Protein AF-A0A179HZM7-F1 (afdb_monomer)

Foldseek 3Di:
DDDDDDDDDDDDDPCVVVPPPPPPCPPDPPDDPVRVVVVVVVVVVVVVVVDPPVPPDPPCPPVNVVVVVVVVVVLVVLLVLLVVLLVVLVVVVLVVVVVVVVVVVVVVPDDDDPPPDPVSVCVLVVDQLVVDDLLNSVVSLVVVVVVVVVVVVVVVVLVVVDDPPDPDPPQDPVNCVVSVVPPPPPPDPVSSVDDDVSSVVLVPDRSVVSSLVSLVVCCQPQVAHSLVRDHDPDSVNPPDQDRDPVSND

pLDDT: mean 73.8, std 17.13, range [33.53, 94.44]

Structure (mmCIF, N/CA/C/O backbone):
data_AF-A0A179HZM7-F1
#
_entry.id   AF-A0A179HZM7-F1
#
loop_
_atom_site.group_PDB
_atom_site.id
_atom_site.type_symbol
_atom_site.label_atom_id
_atom_site.label_alt_id
_atom_site.label_comp_id
_atom_site.label_asym_id
_atom_site.label_entity_id
_atom_site.label_seq_id
_atom_site.pdbx_PDB_ins_code
_atom_site.Cartn_x
_atom_site.Cartn_y
_atom_site.Cartn_z
_atom_site.occupancy
_atom_site.B_iso_or_equiv
_atom_site.auth_seq_id
_atom_site.auth_comp_id
_atom_site.auth_asym_id
_atom_site.auth_atom_id
_atom_site.pdbx_PDB_model_num
ATOM 1 N N . MET A 1 1 ? -14.176 -3.170 -91.193 1.00 37.38 1 MET A N 1
ATOM 2 C CA . MET A 1 1 ? -13.211 -4.264 -90.983 1.00 37.38 1 MET A CA 1
ATOM 3 C C . MET A 1 1 ? -12.733 -4.178 -89.548 1.00 37.38 1 MET A C 1
ATOM 5 O O . MET A 1 1 ? -12.275 -3.113 -89.174 1.00 37.38 1 MET A O 1
ATOM 9 N N . SER A 1 2 ? -12.888 -5.284 -88.819 1.00 39.47 2 SER A N 1
ATOM 10 C CA . SER A 1 2 ? -12.149 -5.697 -87.615 1.00 39.47 2 SER A CA 1
ATOM 11 C C . SER A 1 2 ? -12.231 -4.869 -86.321 1.00 39.47 2 SER A C 1
ATOM 13 O O . SER A 1 2 ? -12.212 -3.647 -86.308 1.00 39.47 2 SER A O 1
ATOM 15 N N . ALA A 1 3 ? -12.353 -5.632 -85.233 1.00 43.44 3 ALA A N 1
ATOM 16 C CA . ALA A 1 3 ? -12.584 -5.262 -83.841 1.00 43.44 3 ALA A CA 1
ATOM 17 C C . ALA A 1 3 ? -11.277 -5.096 -83.030 1.00 43.44 3 ALA A C 1
ATOM 19 O O . ALA A 1 3 ? -10.195 -5.257 -83.592 1.00 43.44 3 ALA A O 1
ATOM 20 N N . SER A 1 4 ? -11.444 -4.939 -81.701 1.00 40.31 4 SER A N 1
ATOM 21 C CA . SER A 1 4 ? -10.476 -5.022 -80.572 1.00 40.31 4 SER A CA 1
ATOM 22 C C . SER A 1 4 ? -9.748 -3.705 -80.223 1.00 40.31 4 SER A C 1
ATOM 24 O O . SER A 1 4 ? -9.415 -2.953 -81.125 1.00 40.31 4 SER A O 1
ATOM 26 N N . ASN A 1 5 ? -9.482 -3.301 -78.971 1.00 37.38 5 ASN A N 1
ATOM 27 C CA . ASN A 1 5 ? -9.562 -3.915 -77.638 1.00 37.38 5 ASN A CA 1
ATOM 28 C C . ASN A 1 5 ? -9.436 -2.777 -76.577 1.00 37.38 5 ASN A C 1
ATOM 30 O O . ASN A 1 5 ? -8.702 -1.823 -76.820 1.00 37.38 5 ASN A O 1
ATOM 34 N N . GLN A 1 6 ? -10.083 -2.868 -75.411 1.00 42.31 6 GLN A N 1
ATOM 35 C CA . GLN A 1 6 ? -9.647 -2.200 -74.153 1.00 42.31 6 GLN A CA 1
ATOM 36 C C . GLN A 1 6 ? -8.763 -3.198 -73.357 1.00 42.31 6 GLN A C 1
ATOM 38 O O . GLN A 1 6 ? -8.765 -4.369 -73.746 1.00 42.31 6 GLN A O 1
ATOM 43 N N . PRO A 1 7 ? -8.133 -2.884 -72.196 1.00 55.19 7 PRO A N 1
ATOM 44 C CA . PRO A 1 7 ? -7.704 -1.617 -71.561 1.00 55.19 7 PRO A CA 1
ATOM 45 C C . PRO A 1 7 ? -6.219 -1.672 -71.074 1.00 55.19 7 PRO A C 1
ATOM 47 O O . PRO A 1 7 ? -5.573 -2.711 -71.164 1.00 55.19 7 PRO A O 1
ATOM 50 N N . GLY A 1 8 ? -5.673 -0.584 -70.512 1.00 33.53 8 GLY A N 1
ATOM 51 C CA . GLY A 1 8 ? -4.353 -0.579 -69.858 1.00 33.53 8 GLY A CA 1
ATOM 52 C C . GLY A 1 8 ? -4.265 0.482 -68.761 1.00 33.53 8 GLY A C 1
ATOM 53 O O . GLY A 1 8 ? -4.347 1.671 -69.047 1.00 33.53 8 GLY A O 1
ATOM 54 N N . SER A 1 9 ? -4.185 0.011 -67.521 1.00 38.12 9 SER A N 1
ATOM 55 C CA . SER A 1 9 ? -3.942 0.720 -66.261 1.00 38.12 9 SER A CA 1
ATOM 56 C C . SER A 1 9 ? -2.487 1.158 -66.103 1.00 38.12 9 SER A C 1
ATOM 58 O O . SER A 1 9 ? -1.630 0.414 -66.557 1.00 38.12 9 SER A O 1
ATOM 60 N N . GLU A 1 10 ? -2.262 2.268 -65.386 1.00 36.94 10 GLU A N 1
ATOM 61 C CA . GLU A 1 10 ? -1.097 2.655 -64.542 1.00 36.94 10 GLU A CA 1
ATOM 62 C C . GLU A 1 10 ? -1.137 4.201 -64.477 1.00 36.94 10 GLU A C 1
ATOM 64 O O . GLU A 1 10 ? -0.989 4.859 -65.496 1.00 36.94 10 GLU A O 1
ATOM 69 N N . ALA A 1 11 ? -1.619 4.884 -63.430 1.00 47.12 11 ALA A N 1
ATOM 70 C CA . ALA A 1 11 ? -1.189 4.888 -62.030 1.00 47.12 11 ALA A CA 1
ATOM 71 C C . ALA A 1 11 ? 0.324 5.084 -61.892 1.00 47.12 11 ALA A C 1
ATOM 73 O O . ALA A 1 11 ? 1.014 4.122 -61.587 1.00 47.12 11 ALA A O 1
ATOM 74 N N . GLN A 1 12 ? 0.796 6.312 -62.138 1.00 46.19 12 GLN A N 1
ATOM 75 C CA . GLN A 1 12 ? 2.027 6.909 -61.597 1.00 46.19 12 GLN A CA 1
ATOM 76 C C . GLN A 1 12 ? 2.201 8.301 -62.218 1.00 46.19 12 GLN A C 1
ATOM 78 O O . GLN A 1 12 ? 2.602 8.399 -63.370 1.00 46.19 12 GLN A O 1
ATOM 83 N N . ASP A 1 13 ? 1.838 9.357 -61.486 1.00 44.53 13 ASP A N 1
ATOM 84 C CA . ASP A 1 13 ? 2.480 10.677 -61.652 1.00 44.53 13 ASP A CA 1
ATOM 85 C C . ASP A 1 13 ? 2.336 11.575 -60.401 1.00 44.53 13 ASP A C 1
ATOM 87 O O . ASP A 1 13 ? 2.444 12.794 -60.472 1.00 44.53 13 ASP A O 1
ATOM 91 N N . ASP A 1 14 ? 2.132 10.968 -59.222 1.00 48.50 14 ASP A N 1
ATOM 92 C CA . ASP A 1 14 ? 2.228 11.664 -57.924 1.00 48.50 14 ASP A CA 1
ATOM 93 C C . ASP A 1 14 ? 3.661 11.571 -57.335 1.00 48.50 14 ASP A C 1
ATOM 95 O O . ASP A 1 14 ? 3.900 11.952 -56.189 1.00 48.50 14 ASP A O 1
ATOM 99 N N . GLU A 1 15 ? 4.634 11.053 -58.100 1.00 50.28 15 GLU A N 1
ATOM 100 C CA . GLU A 1 15 ? 6.039 10.902 -57.677 1.00 50.28 15 GLU A CA 1
ATOM 101 C C . GLU A 1 15 ? 6.914 12.132 -58.003 1.00 50.28 15 GLU A C 1
ATOM 103 O O . GLU A 1 15 ? 7.997 12.276 -57.435 1.00 50.28 15 GLU A O 1
ATOM 108 N N . ASP A 1 16 ? 6.429 13.077 -58.817 1.00 48.88 16 ASP A N 1
ATOM 109 C CA . ASP A 1 16 ? 7.173 14.295 -59.188 1.00 48.88 16 ASP A CA 1
ATOM 110 C C . ASP A 1 16 ? 7.187 15.382 -58.090 1.00 48.88 16 ASP A C 1
ATOM 112 O O . ASP A 1 16 ? 8.017 16.296 -58.119 1.00 48.88 16 ASP A O 1
ATOM 116 N N . ASP A 1 17 ? 6.331 15.266 -57.068 1.00 56.69 17 ASP A N 1
ATOM 117 C CA . ASP A 1 17 ? 6.341 16.158 -55.894 1.00 56.69 17 ASP A CA 1
ATOM 118 C C . ASP A 1 17 ? 7.312 15.673 -54.794 1.00 56.69 17 ASP A C 1
ATOM 120 O O . ASP A 1 17 ? 7.635 16.399 -53.851 1.00 56.69 17 ASP A O 1
ATOM 124 N N . TYR A 1 18 ? 7.861 14.460 -54.935 1.00 65.00 18 TYR A N 1
ATOM 125 C CA . TYR A 1 18 ? 8.882 13.891 -54.052 1.00 65.00 18 TYR A CA 1
ATOM 126 C C . TYR A 1 18 ? 10.291 14.085 -54.628 1.00 65.00 18 TYR A C 1
ATOM 128 O O . TYR A 1 18 ? 11.093 13.171 -54.649 1.00 65.00 18 TYR A O 1
ATOM 136 N N . MET A 1 19 ? 10.615 15.275 -55.124 1.00 67.38 19 MET A N 1
ATOM 137 C CA . MET A 1 19 ? 12.003 15.756 -55.297 1.00 67.38 19 MET A CA 1
ATOM 138 C C . MET A 1 19 ? 12.047 17.231 -55.716 1.00 67.38 19 MET A C 1
ATOM 140 O O . MET A 1 19 ? 13.120 17.835 -55.693 1.00 67.38 19 MET A O 1
ATOM 144 N N . ASN A 1 20 ? 10.913 17.856 -56.041 1.00 56.66 20 ASN A N 1
ATOM 145 C CA . ASN A 1 20 ? 10.878 19.256 -56.443 1.00 56.66 20 ASN A CA 1
ATOM 146 C C . ASN A 1 20 ? 10.618 20.219 -55.267 1.00 56.66 20 ASN A C 1
ATOM 148 O O . ASN A 1 20 ? 9.740 21.075 -55.322 1.00 56.66 20 ASN A O 1
ATOM 152 N N . MET A 1 21 ? 11.442 20.155 -54.211 1.00 54.91 21 MET A N 1
ATOM 153 C CA . MET A 1 21 ? 11.673 21.342 -53.372 1.00 54.91 21 MET A CA 1
ATOM 154 C C . MET A 1 21 ? 12.586 22.306 -54.139 1.00 54.91 21 MET A C 1
ATOM 156 O O . MET A 1 21 ? 13.768 22.455 -53.822 1.00 54.91 21 MET A O 1
ATOM 160 N N . THR A 1 22 ? 12.056 22.965 -55.172 1.00 57.34 22 THR A N 1
ATOM 161 C CA . THR A 1 22 ? 12.702 24.156 -55.724 1.00 57.34 22 THR A CA 1
ATOM 162 C C . THR A 1 22 ? 12.665 25.231 -54.656 1.00 57.34 22 THR A C 1
ATOM 164 O O . THR A 1 22 ? 11.666 25.926 -54.470 1.00 57.34 22 THR A O 1
ATOM 167 N N . PHE A 1 23 ? 13.775 25.369 -53.945 1.00 52.06 23 PHE A N 1
ATOM 168 C CA . PHE A 1 23 ? 14.097 26.607 -53.271 1.00 52.06 23 PHE A CA 1
ATOM 169 C C . PHE A 1 23 ? 14.244 27.656 -54.374 1.00 52.06 23 PHE A C 1
ATOM 171 O O . PHE A 1 23 ? 15.298 27.783 -54.999 1.00 52.06 23 PHE A O 1
ATOM 178 N N . GLU A 1 24 ? 13.181 28.412 -54.648 1.00 54.75 24 GLU A N 1
ATOM 179 C CA . GLU A 1 24 ? 13.377 29.785 -55.087 1.00 54.75 24 GLU A CA 1
ATOM 180 C C . GLU A 1 24 ? 14.121 30.471 -53.943 1.00 54.75 24 GLU A C 1
ATOM 182 O O . GLU A 1 24 ? 13.531 31.050 -53.030 1.00 54.75 24 GLU A O 1
ATOM 187 N N . ASP A 1 25 ? 15.447 30.343 -53.964 1.00 56.38 25 ASP A N 1
ATOM 188 C CA . ASP A 1 25 ? 16.360 31.147 -53.181 1.00 56.38 25 ASP A CA 1
ATOM 189 C C . ASP A 1 25 ? 16.226 32.580 -53.704 1.00 56.38 25 ASP A C 1
ATOM 191 O O . ASP A 1 25 ? 17.088 33.118 -54.407 1.00 56.38 25 ASP A O 1
ATOM 195 N N . ALA A 1 26 ? 15.117 33.230 -53.348 1.00 56.53 26 ALA A N 1
ATOM 196 C CA . ALA A 1 26 ? 15.080 34.662 -53.181 1.00 56.53 26 ALA A CA 1
ATOM 197 C C . ALA A 1 26 ? 16.183 34.949 -52.169 1.00 56.53 26 ALA A C 1
ATOM 199 O O . ALA A 1 26 ? 15.980 34.783 -50.967 1.00 56.53 26 ALA A O 1
ATOM 200 N N . GLN A 1 27 ? 17.384 35.248 -52.679 1.00 52.03 27 GLN A N 1
ATOM 201 C CA . GLN A 1 27 ? 18.583 35.441 -51.881 1.00 52.03 27 GLN A CA 1
ATOM 202 C C . GLN A 1 27 ? 18.222 36.379 -50.739 1.00 52.03 27 GLN A C 1
ATOM 204 O O . GLN A 1 27 ? 18.057 37.585 -50.949 1.00 52.03 27 GLN A O 1
ATOM 209 N N . ALA A 1 28 ? 18.061 35.817 -49.538 1.00 61.75 28 ALA A N 1
ATOM 210 C CA . ALA A 1 28 ? 17.841 36.620 -48.357 1.00 61.75 28 ALA A CA 1
ATOM 211 C C . ALA A 1 28 ? 18.983 37.643 -48.337 1.00 61.75 28 ALA A C 1
ATOM 213 O O . ALA A 1 28 ? 20.136 37.256 -48.588 1.00 61.75 28 ALA A O 1
ATOM 214 N N . PRO A 1 29 ? 18.694 38.940 -48.124 1.00 68.50 29 PRO A N 1
ATOM 215 C CA . PRO A 1 29 ? 19.730 39.959 -48.156 1.00 68.50 29 PRO A CA 1
ATOM 216 C C . PRO A 1 29 ? 20.875 39.491 -47.260 1.00 68.50 29 PRO A C 1
ATOM 218 O O . PRO A 1 29 ? 20.628 38.995 -46.160 1.00 68.50 29 PRO A O 1
ATOM 221 N N . LYS A 1 30 ? 22.114 39.560 -47.765 1.00 70.50 30 LYS A N 1
ATOM 222 C CA . LYS A 1 30 ? 23.317 39.115 -47.048 1.00 70.50 30 LYS A CA 1
ATOM 223 C C . LYS A 1 30 ? 23.471 39.963 -45.789 1.00 70.50 30 LYS A C 1
ATOM 225 O O . LYS A 1 30 ? 24.137 40.993 -45.795 1.00 70.50 30 LYS A O 1
ATOM 230 N N . GLU A 1 31 ? 22.795 39.554 -44.726 1.00 67.19 31 GLU A N 1
ATOM 231 C CA . GLU A 1 31 ? 22.855 40.220 -43.442 1.00 67.19 31 GLU A CA 1
ATOM 232 C C . GLU A 1 31 ? 24.277 40.090 -42.918 1.00 67.19 31 GLU A C 1
ATOM 234 O O . GLU A 1 31 ? 24.870 39.007 -42.885 1.00 67.19 31 GLU A O 1
ATOM 239 N N . THR A 1 32 ? 24.823 41.214 -42.478 1.00 83.00 32 THR A N 1
ATOM 240 C CA . THR A 1 32 ? 26.061 41.195 -41.707 1.00 83.00 32 THR A CA 1
ATOM 241 C C . THR A 1 32 ? 25.837 40.397 -40.419 1.00 83.00 32 THR A C 1
ATOM 243 O O . THR A 1 32 ? 24.722 40.328 -39.890 1.00 83.00 32 THR A O 1
ATOM 246 N N . SER A 1 33 ? 26.893 39.800 -39.868 1.00 78.88 33 SER A N 1
ATOM 247 C CA . SER A 1 33 ? 26.820 39.026 -38.617 1.00 78.88 33 SER A CA 1
ATOM 248 C C . SER A 1 33 ? 26.168 39.811 -37.463 1.00 78.88 33 SER A C 1
ATOM 250 O O . SER A 1 33 ? 25.459 39.242 -36.630 1.00 78.88 33 SER A O 1
ATOM 252 N N . LEU A 1 34 ? 26.328 41.137 -37.450 1.00 79.12 34 LEU A N 1
ATOM 253 C CA . LEU A 1 34 ? 25.700 42.037 -36.482 1.00 79.12 34 LEU A CA 1
ATOM 254 C C . LEU A 1 34 ? 24.184 42.180 -36.682 1.00 79.12 34 LEU A C 1
ATOM 256 O O . LEU A 1 34 ? 23.441 42.249 -35.708 1.00 79.12 34 LEU A O 1
ATOM 260 N N . GLN A 1 35 ? 23.698 42.189 -37.922 1.00 84.94 35 GLN A N 1
ATOM 261 C CA . GLN A 1 35 ? 22.261 42.251 -38.212 1.00 84.94 35 GLN A CA 1
ATOM 262 C C . GLN A 1 35 ? 21.573 40.923 -37.884 1.00 84.94 35 GLN A C 1
ATOM 264 O O . GLN A 1 35 ? 20.516 40.918 -37.251 1.00 84.94 35 GLN A O 1
ATOM 269 N N . ARG A 1 36 ? 22.230 39.799 -38.194 1.00 82.62 36 ARG A N 1
ATOM 270 C CA . ARG A 1 36 ? 21.712 38.459 -37.891 1.00 82.62 36 ARG A CA 1
ATOM 271 C C . ARG A 1 36 ? 21.584 38.223 -36.382 1.00 82.62 36 ARG A C 1
ATOM 273 O O . ARG A 1 36 ? 20.572 37.706 -35.912 1.00 82.62 36 ARG A O 1
ATOM 280 N N . THR A 1 37 ? 22.573 38.658 -35.600 1.00 83.19 37 THR A N 1
ATOM 281 C CA . THR A 1 37 ? 22.523 38.573 -34.127 1.00 83.19 37 THR A CA 1
ATOM 282 C C . THR A 1 37 ? 21.454 39.486 -33.527 1.00 83.19 37 THR A C 1
ATOM 284 O O . THR A 1 37 ? 20.755 39.076 -32.601 1.00 83.19 37 THR A O 1
ATOM 287 N N . GLN A 1 38 ? 21.257 40.692 -34.068 1.00 87.06 38 GLN A N 1
ATOM 288 C CA . GLN A 1 38 ? 20.182 41.588 -33.631 1.00 87.06 38 GLN A CA 1
ATOM 289 C C . GLN A 1 38 ? 18.789 41.025 -33.935 1.00 87.06 38 GLN A C 1
ATOM 291 O O . GLN A 1 38 ? 17.904 41.117 -33.082 1.00 87.06 38 GLN A O 1
ATOM 296 N N . ARG A 1 39 ? 18.600 40.398 -35.102 1.00 85.06 39 ARG A N 1
ATOM 297 C CA . ARG A 1 39 ? 17.339 39.748 -35.481 1.00 85.06 39 ARG A CA 1
ATOM 298 C C . ARG A 1 39 ? 17.015 38.582 -34.554 1.00 85.06 39 ARG A C 1
ATOM 300 O O . ARG A 1 39 ? 15.955 38.586 -33.935 1.00 85.06 39 ARG A O 1
ATOM 307 N N . LEU A 1 40 ? 17.970 37.673 -34.352 1.00 82.06 40 LEU A N 1
ATOM 308 C CA . LEU A 1 40 ? 17.826 36.553 -33.417 1.00 82.06 40 LEU A CA 1
ATOM 309 C C . LEU A 1 40 ? 17.548 37.036 -31.987 1.00 82.06 40 LEU A C 1
ATOM 311 O O . LEU A 1 40 ? 16.694 36.480 -31.303 1.00 82.06 40 LEU A O 1
ATOM 315 N N . LYS A 1 41 ? 18.200 38.118 -31.538 1.00 82.06 41 LYS A N 1
ATOM 316 C CA . LYS A 1 41 ? 17.946 38.717 -30.219 1.00 82.06 41 LYS A CA 1
ATOM 317 C C . LYS A 1 41 ? 16.540 39.319 -30.113 1.00 82.06 41 LYS A C 1
ATOM 319 O O . LYS A 1 41 ? 15.919 39.230 -29.055 1.00 82.06 41 LYS A O 1
ATOM 324 N N . LYS A 1 42 ? 16.024 39.922 -31.187 1.00 82.62 42 LYS A N 1
ATOM 325 C CA . LYS A 1 42 ? 14.665 40.482 -31.241 1.00 82.62 42 LYS A CA 1
ATOM 326 C C . LYS A 1 42 ? 13.602 39.382 -31.292 1.00 82.62 42 LYS A C 1
ATOM 328 O O . LYS A 1 42 ? 12.612 39.484 -30.576 1.00 82.62 42 LYS A O 1
ATOM 333 N N . GLU A 1 43 ? 13.833 38.322 -32.061 1.00 81.38 43 GLU A N 1
ATOM 334 C CA . GLU A 1 43 ? 12.961 37.142 -32.143 1.00 81.38 43 GLU A CA 1
ATOM 335 C C . GLU A 1 43 ? 12.942 36.355 -30.830 1.00 81.38 43 GLU A C 1
ATOM 337 O O . GLU A 1 43 ? 11.870 36.001 -30.350 1.00 81.38 43 GLU A O 1
ATOM 342 N N . ALA A 1 44 ? 14.098 36.155 -30.187 1.00 77.00 44 ALA A N 1
ATOM 343 C CA . ALA A 1 44 ? 14.182 35.534 -28.866 1.00 77.00 44 ALA A CA 1
ATOM 344 C C . ALA A 1 44 ? 13.464 36.371 -27.800 1.00 77.00 44 ALA A C 1
ATOM 346 O O . ALA A 1 44 ? 12.764 35.821 -26.954 1.00 77.00 44 ALA A O 1
ATOM 347 N N . ARG A 1 45 ? 13.572 37.706 -27.865 1.00 70.81 45 ARG A N 1
ATOM 348 C CA . ARG A 1 45 ? 12.828 38.603 -26.972 1.00 70.81 45 ARG A CA 1
ATOM 349 C C . ARG A 1 45 ? 11.322 38.542 -27.235 1.00 70.81 45 ARG A C 1
ATOM 351 O O . ARG A 1 45 ? 10.564 38.511 -26.278 1.00 70.81 45 ARG A O 1
ATOM 358 N N . ALA A 1 46 ? 10.891 38.498 -28.495 1.00 71.62 46 ALA A N 1
ATOM 359 C CA . ALA A 1 46 ? 9.478 38.376 -28.855 1.00 71.62 46 ALA A CA 1
ATOM 360 C C . ALA A 1 46 ? 8.887 37.020 -28.434 1.00 71.62 46 ALA A C 1
ATOM 362 O O . ALA A 1 46 ? 7.790 36.982 -27.888 1.00 71.62 46 ALA A O 1
ATOM 363 N N . ARG A 1 47 ? 9.637 35.921 -28.598 1.00 70.62 47 ARG A N 1
ATOM 364 C CA . ARG A 1 47 ? 9.246 34.588 -28.109 1.00 70.62 47 ARG A CA 1
ATOM 365 C C . ARG A 1 47 ? 9.256 34.504 -26.580 1.00 70.62 47 ARG A C 1
ATOM 367 O O . ARG A 1 47 ? 8.356 33.910 -26.002 1.00 70.62 47 ARG A O 1
ATOM 374 N N . GLY A 1 48 ? 10.214 35.153 -25.917 1.00 61.09 48 GLY A N 1
ATOM 375 C CA . GLY A 1 48 ? 10.291 35.229 -24.454 1.00 61.09 48 GLY A CA 1
ATOM 376 C C . GLY A 1 48 ? 9.229 36.122 -23.801 1.00 61.09 48 GLY A C 1
ATOM 377 O O . GLY A 1 48 ? 9.002 36.007 -22.603 1.00 61.09 48 GLY A O 1
ATOM 378 N N . LEU A 1 49 ? 8.561 36.989 -24.570 1.00 58.34 49 LEU A N 1
ATOM 379 C CA . LEU A 1 49 ? 7.439 37.823 -24.112 1.00 58.34 49 LEU A CA 1
ATOM 380 C C . LEU A 1 49 ? 6.078 37.106 -24.200 1.00 58.34 49 LEU A C 1
ATOM 382 O O . LEU A 1 49 ? 5.095 37.633 -23.691 1.00 58.34 49 LEU A O 1
ATOM 386 N N . GLY A 1 50 ? 6.014 35.923 -24.824 1.00 52.56 50 GLY A N 1
ATOM 387 C CA . GLY A 1 50 ? 4.800 35.099 -24.908 1.00 52.56 50 GLY A CA 1
ATOM 388 C C . GLY A 1 50 ? 4.533 34.234 -23.671 1.00 52.56 50 GLY A C 1
ATOM 389 O O . GLY A 1 50 ? 3.477 33.620 -23.574 1.00 52.56 50 GLY A O 1
ATOM 390 N N . ILE A 1 51 ? 5.465 34.195 -22.717 1.00 56.59 51 ILE A N 1
ATOM 391 C CA . ILE A 1 51 ? 5.276 33.544 -21.421 1.00 56.59 51 ILE A CA 1
ATOM 392 C C . ILE A 1 51 ? 4.983 34.665 -20.430 1.00 56.59 51 ILE A C 1
ATOM 394 O O . ILE A 1 51 ? 5.893 35.372 -19.992 1.00 56.59 51 ILE A O 1
ATOM 398 N N . ALA A 1 52 ? 3.703 34.877 -20.127 1.00 53.47 52 ALA A N 1
ATOM 399 C CA . ALA A 1 52 ? 3.303 35.818 -19.090 1.00 53.47 52 ALA A CA 1
ATOM 400 C C . ALA A 1 52 ? 4.085 35.513 -17.792 1.00 53.47 52 ALA A C 1
ATOM 402 O O . ALA A 1 52 ? 4.237 34.342 -17.431 1.00 53.47 52 ALA A O 1
ATOM 403 N N . PRO A 1 53 ? 4.594 36.527 -17.068 1.00 55.84 53 PRO A N 1
ATOM 404 C CA . PRO A 1 53 ? 5.343 36.315 -15.826 1.00 55.84 53 PRO A CA 1
ATOM 405 C C . PRO A 1 53 ? 4.507 35.655 -14.716 1.00 55.84 53 PRO A C 1
ATOM 407 O O . PRO A 1 53 ? 5.087 35.178 -13.741 1.00 55.84 53 PRO A O 1
ATOM 410 N N . ASP A 1 54 ? 3.188 35.587 -14.902 1.00 55.34 54 ASP A N 1
ATOM 411 C CA . ASP A 1 54 ? 2.214 34.959 -14.007 1.00 55.34 54 ASP A CA 1
ATOM 412 C C . ASP A 1 54 ? 2.017 33.456 -14.285 1.00 55.34 54 ASP A C 1
ATOM 414 O O . ASP A 1 54 ? 1.305 32.783 -13.552 1.00 55.34 54 ASP A O 1
ATOM 418 N N . ALA A 1 55 ? 2.691 32.897 -15.300 1.00 58.22 55 ALA A N 1
ATOM 419 C CA . ALA A 1 55 ? 2.788 31.448 -15.517 1.00 58.22 55 ALA A CA 1
ATOM 420 C C . ALA A 1 55 ? 3.922 30.795 -14.696 1.00 58.22 55 ALA A C 1
ATOM 422 O O . ALA A 1 55 ? 4.219 29.611 -14.858 1.00 58.22 55 ALA A O 1
ATOM 423 N N . LYS A 1 56 ? 4.599 31.563 -13.830 1.00 62.84 56 LYS A N 1
ATOM 424 C CA . LYS A 1 56 ? 5.538 31.008 -12.850 1.00 62.84 56 LYS A CA 1
ATOM 425 C C . LYS A 1 56 ? 4.724 30.277 -11.796 1.00 62.84 56 LYS A C 1
ATOM 427 O O . LYS A 1 56 ? 3.779 30.857 -11.271 1.00 62.84 56 LYS A O 1
ATOM 432 N N . ALA A 1 57 ? 5.115 29.031 -11.516 1.00 62.59 57 ALA A N 1
ATOM 433 C CA . ALA A 1 57 ? 4.504 28.185 -10.499 1.00 62.59 57 ALA A CA 1
ATOM 434 C C . ALA A 1 57 ? 4.096 29.024 -9.275 1.00 62.59 57 ALA A C 1
ATOM 436 O O . ALA A 1 57 ? 4.917 29.836 -8.818 1.00 62.59 57 ALA A O 1
ATOM 437 N N . PRO A 1 58 ? 2.846 28.888 -8.793 1.00 71.75 58 PRO A N 1
ATOM 438 C CA . PRO A 1 58 ? 2.369 29.658 -7.658 1.00 71.75 58 PRO A CA 1
ATOM 439 C C . PRO A 1 58 ? 3.391 29.531 -6.532 1.00 71.75 58 PRO A C 1
ATOM 441 O O . PRO A 1 58 ? 3.906 28.443 -6.265 1.00 71.75 58 PRO A O 1
ATOM 444 N N . LYS A 1 59 ? 3.761 30.668 -5.937 1.00 70.19 59 LYS A N 1
ATOM 445 C CA . LYS A 1 59 ? 4.632 30.681 -4.764 1.00 70.19 59 LYS A CA 1
ATOM 446 C C . LYS A 1 59 ? 3.861 29.944 -3.676 1.00 70.19 59 LYS A C 1
ATOM 448 O O . LYS A 1 59 ? 2.973 30.547 -3.087 1.00 70.19 59 LYS A O 1
ATOM 453 N N . LEU A 1 60 ? 4.158 28.659 -3.493 1.00 69.94 60 LEU A N 1
ATOM 454 C CA . LEU A 1 60 ? 3.600 27.866 -2.406 1.00 69.94 60 LEU A CA 1
ATOM 455 C C . LEU A 1 60 ? 3.870 28.632 -1.117 1.00 69.94 60 LEU A C 1
ATOM 457 O O . LEU A 1 60 ? 5.024 28.983 -0.832 1.00 69.94 60 LEU A O 1
ATOM 461 N N . ASP A 1 61 ? 2.803 28.969 -0.408 1.00 83.25 61 ASP A N 1
ATOM 462 C CA . ASP A 1 61 ? 2.899 29.769 0.803 1.00 83.25 61 ASP A CA 1
ATOM 463 C C . ASP A 1 61 ? 3.693 28.953 1.845 1.00 83.25 61 ASP A C 1
ATOM 465 O O . ASP A 1 61 ? 3.505 27.734 1.942 1.00 83.25 61 ASP A O 1
ATOM 469 N N . PRO A 1 62 ? 4.625 29.541 2.618 1.00 84.44 62 PRO A N 1
ATOM 470 C CA . PRO A 1 62 ? 5.339 28.814 3.668 1.00 84.44 62 PRO A CA 1
ATOM 471 C C . PRO A 1 62 ? 4.454 28.004 4.630 1.00 84.44 62 PRO A C 1
ATOM 473 O O . PRO A 1 62 ? 4.924 27.005 5.182 1.00 84.44 62 PRO A O 1
ATOM 476 N N . ASP A 1 63 ? 3.193 28.393 4.824 1.00 83.69 63 ASP A N 1
ATOM 477 C CA . ASP A 1 63 ? 2.241 27.632 5.636 1.00 83.69 63 ASP A CA 1
ATOM 478 C C . ASP A 1 63 ? 1.692 26.385 4.911 1.00 83.69 63 ASP A C 1
ATOM 480 O O . ASP A 1 63 ? 1.593 25.329 5.537 1.00 83.69 63 ASP A O 1
ATOM 484 N N . GLU A 1 64 ? 1.501 26.418 3.586 1.00 87.25 64 GLU A N 1
ATOM 485 C CA . GLU A 1 64 ? 1.140 25.229 2.789 1.00 87.25 64 GLU A CA 1
ATOM 486 C C . GLU A 1 64 ? 2.238 24.160 2.847 1.00 87.25 64 GLU A C 1
ATOM 488 O O . GLU A 1 64 ? 1.961 22.964 2.933 1.00 87.25 64 GLU A O 1
ATOM 493 N N . TYR A 1 65 ? 3.509 24.580 2.849 1.00 87.12 65 TYR A N 1
ATOM 494 C CA . TYR A 1 65 ? 4.636 23.662 3.027 1.00 87.12 65 TYR A CA 1
ATOM 495 C C . TYR A 1 65 ? 4.573 22.949 4.385 1.00 87.12 65 TYR A C 1
ATOM 497 O O . TYR A 1 65 ? 4.806 21.743 4.470 1.00 87.12 65 TYR A O 1
ATOM 505 N N . ARG A 1 66 ? 4.251 23.681 5.458 1.00 89.44 66 ARG A N 1
ATOM 506 C CA . ARG A 1 66 ? 4.150 23.117 6.813 1.00 89.44 66 ARG A CA 1
ATOM 507 C C . ARG A 1 66 ? 2.988 22.146 6.935 1.00 89.44 66 ARG A C 1
ATOM 509 O O . ARG A 1 66 ? 3.151 21.094 7.548 1.00 89.44 66 ARG A O 1
ATOM 516 N N . GLU A 1 67 ? 1.840 22.497 6.371 1.00 89.50 67 GLU A N 1
ATOM 517 C CA . GLU A 1 67 ? 0.666 21.629 6.356 1.00 89.50 67 GLU A CA 1
ATOM 518 C C . GLU A 1 67 ? 0.911 20.370 5.533 1.00 89.50 67 GLU A C 1
ATOM 520 O O . GLU A 1 67 ? 0.586 19.279 5.994 1.00 89.50 67 GLU A O 1
ATOM 525 N N . ARG A 1 68 ? 1.566 20.489 4.373 1.00 90.25 68 ARG A N 1
ATOM 526 C CA . ARG A 1 68 ? 1.940 19.331 3.558 1.00 90.25 68 ARG A CA 1
ATOM 527 C C . ARG A 1 68 ? 2.841 18.366 4.322 1.00 90.25 68 ARG A C 1
ATOM 529 O O . ARG A 1 68 ? 2.536 17.186 4.376 1.00 90.25 68 ARG A O 1
ATOM 536 N N . VAL A 1 69 ? 3.894 18.862 4.975 1.00 92.56 69 VAL A N 1
ATOM 537 C CA . VAL A 1 69 ? 4.801 18.008 5.765 1.00 92.56 69 VAL A CA 1
ATOM 538 C C . VAL A 1 69 ? 4.080 17.349 6.948 1.00 92.56 69 VAL A C 1
ATOM 540 O O . VAL A 1 69 ? 4.416 16.226 7.324 1.00 92.56 69 VAL A O 1
ATOM 543 N N . ARG A 1 70 ? 3.097 18.026 7.562 1.00 90.44 70 ARG A N 1
ATOM 544 C CA . ARG A 1 70 ? 2.265 17.411 8.610 1.00 90.44 70 ARG A CA 1
ATOM 545 C C . ARG A 1 70 ? 1.409 16.283 8.049 1.00 90.44 70 ARG A C 1
ATOM 547 O O . ARG A 1 70 ? 1.470 15.193 8.602 1.00 90.44 70 ARG A O 1
ATOM 554 N N . LYS A 1 71 ? 0.701 16.531 6.944 1.00 89.44 71 LYS A N 1
ATOM 555 C CA . LYS A 1 71 ? -0.129 15.526 6.268 1.00 89.44 71 LYS A CA 1
ATOM 556 C C . LYS A 1 71 ? 0.697 14.327 5.820 1.00 89.44 71 LYS A C 1
ATOM 558 O O . LYS A 1 71 ? 0.417 13.231 6.261 1.00 89.44 71 LYS A O 1
ATOM 563 N N . GLU A 1 72 ? 1.814 14.542 5.124 1.00 92.25 72 GLU A N 1
ATOM 564 C CA . GLU A 1 72 ? 2.729 13.462 4.714 1.00 92.25 72 GLU A CA 1
ATOM 565 C C . GLU A 1 72 ? 3.199 12.604 5.902 1.00 92.25 72 GLU A C 1
ATOM 567 O O . GLU A 1 72 ? 3.367 11.394 5.780 1.00 92.25 72 GLU A O 1
ATOM 572 N N . ARG A 1 73 ? 3.410 13.209 7.079 1.00 93.31 73 ARG A N 1
ATOM 573 C CA . ARG A 1 73 ? 3.791 12.470 8.290 1.00 93.31 73 ARG A CA 1
ATOM 574 C C . ARG A 1 73 ? 2.623 11.701 8.908 1.00 93.31 73 ARG A C 1
ATOM 576 O O . ARG A 1 73 ? 2.845 10.616 9.446 1.00 93.31 73 ARG A O 1
ATOM 583 N N . GLU A 1 74 ? 1.430 12.285 8.907 1.00 90.00 74 GLU A N 1
ATOM 584 C CA . GLU A 1 74 ? 0.199 11.636 9.363 1.00 90.00 74 GLU A CA 1
ATOM 585 C C . GLU A 1 74 ? -0.136 10.451 8.451 1.00 90.00 74 GLU A C 1
ATOM 587 O O . GLU A 1 74 ? -0.303 9.338 8.947 1.00 90.00 74 GLU A O 1
ATOM 592 N N . ASP A 1 75 ? -0.079 10.652 7.138 1.00 91.44 75 ASP A N 1
ATOM 593 C CA . ASP A 1 75 ? -0.291 9.628 6.119 1.00 91.44 75 ASP A CA 1
ATOM 594 C C . ASP A 1 75 ? 0.753 8.515 6.250 1.00 91.44 75 ASP A C 1
ATOM 596 O O . ASP A 1 75 ? 0.385 7.353 6.364 1.00 91.44 75 ASP A O 1
ATOM 600 N N . ALA A 1 76 ? 2.044 8.835 6.407 1.00 94.00 76 ALA A N 1
ATOM 601 C CA . ALA A 1 76 ? 3.084 7.823 6.624 1.00 94.00 76 ALA A CA 1
ATOM 602 C C . ALA A 1 76 ? 2.888 7.006 7.919 1.00 94.00 76 ALA A C 1
ATOM 604 O O . ALA A 1 76 ? 3.269 5.833 7.987 1.00 94.00 76 ALA A O 1
ATOM 605 N N . ARG A 1 77 ? 2.314 7.601 8.977 1.00 93.88 77 ARG A N 1
ATOM 606 C CA . ARG A 1 77 ? 1.947 6.864 10.201 1.00 93.88 77 ARG A CA 1
ATOM 607 C C . ARG A 1 77 ? 0.779 5.920 9.919 1.00 93.88 77 ARG A C 1
ATOM 609 O O . ARG A 1 77 ? 0.842 4.758 10.326 1.00 93.88 77 ARG A O 1
ATOM 616 N N . LEU A 1 78 ? -0.250 6.406 9.226 1.00 93.06 78 LEU A N 1
ATOM 617 C CA . LEU A 1 78 ? -1.413 5.610 8.837 1.00 93.06 78 LEU A CA 1
ATOM 618 C C . LEU A 1 78 ? -1.019 4.472 7.888 1.00 93.06 78 LEU A C 1
ATOM 620 O O . LEU A 1 78 ? -1.492 3.358 8.066 1.00 93.06 78 LEU A O 1
ATOM 624 N N . GLU A 1 79 ? -0.096 4.697 6.954 1.00 92.62 79 GLU A N 1
ATOM 625 C CA . GLU A 1 79 ? 0.433 3.674 6.043 1.00 92.62 79 GLU A CA 1
ATOM 626 C C . GLU A 1 79 ? 1.136 2.551 6.812 1.00 92.62 79 GLU A C 1
ATOM 628 O O . GLU A 1 79 ? 0.927 1.368 6.539 1.00 92.62 79 GLU A O 1
ATOM 633 N N . GLN A 1 80 ? 1.940 2.897 7.823 1.00 94.44 80 GLN A N 1
ATOM 634 C CA . GLN A 1 80 ? 2.591 1.903 8.681 1.00 94.44 80 GLN A CA 1
ATOM 635 C C . GLN A 1 80 ? 1.572 1.087 9.482 1.00 94.44 80 GLN A C 1
ATOM 637 O O . GLN A 1 80 ? 1.717 -0.133 9.599 1.00 94.44 80 GLN A O 1
ATOM 642 N N . GLN A 1 81 ? 0.546 1.743 10.030 1.00 93.19 81 GLN A N 1
ATOM 643 C CA . GLN A 1 81 ? -0.542 1.072 10.743 1.00 93.19 81 GLN A CA 1
ATOM 644 C C . GLN A 1 81 ? -1.353 0.176 9.799 1.00 93.19 81 GLN A C 1
ATOM 646 O O . GLN A 1 81 ? -1.623 -0.973 10.143 1.00 93.19 81 GLN A O 1
ATOM 651 N N . PHE A 1 82 ? -1.668 0.660 8.598 1.00 93.81 82 PHE A N 1
ATOM 652 C CA . PHE A 1 82 ? -2.354 -0.085 7.548 1.00 93.81 82 PHE A CA 1
ATOM 653 C C . PHE A 1 82 ? -1.580 -1.343 7.175 1.00 93.81 82 PHE A C 1
ATOM 655 O O . PHE A 1 82 ? -2.128 -2.437 7.243 1.00 93.81 82 PHE A O 1
ATOM 662 N N . PHE A 1 83 ? -0.287 -1.222 6.889 1.00 93.50 83 PHE A N 1
ATOM 663 C CA . PHE A 1 83 ? 0.557 -2.361 6.545 1.00 93.50 83 PHE A CA 1
ATOM 664 C C . PHE A 1 83 ? 0.696 -3.369 7.697 1.00 93.50 83 PHE A C 1
ATOM 666 O O . PHE A 1 83 ? 0.719 -4.584 7.482 1.00 93.50 83 PHE A O 1
ATOM 673 N N . ALA A 1 84 ? 0.762 -2.890 8.944 1.00 94.31 84 ALA A N 1
ATOM 674 C CA . ALA A 1 84 ? 0.754 -3.758 10.118 1.00 94.31 84 ALA A CA 1
ATOM 675 C C . ALA A 1 84 ? -0.575 -4.517 10.259 1.00 94.31 84 ALA A C 1
ATOM 677 O O . ALA A 1 84 ? -0.569 -5.716 10.542 1.00 94.31 84 ALA A O 1
ATOM 678 N N . ALA A 1 85 ? -1.700 -3.838 10.034 1.00 93.38 85 ALA A N 1
ATOM 679 C CA . ALA A 1 85 ? -3.026 -4.436 10.068 1.00 93.38 85 ALA A CA 1
ATOM 680 C C . ALA A 1 85 ? -3.240 -5.415 8.896 1.00 93.38 85 ALA A C 1
ATOM 682 O O . ALA A 1 85 ? -3.790 -6.492 9.099 1.00 93.38 85 ALA A O 1
ATOM 683 N N . GLN A 1 86 ? -2.719 -5.107 7.706 1.00 93.38 86 GLN A N 1
ATOM 684 C CA . GLN A 1 86 ? -2.757 -5.956 6.513 1.00 93.38 86 GLN A CA 1
ATOM 685 C C . GLN A 1 86 ? -2.044 -7.293 6.730 1.00 93.38 86 GLN A C 1
ATOM 687 O O . GLN A 1 86 ? -2.610 -8.347 6.458 1.00 93.38 86 GLN A O 1
ATOM 692 N N . ARG A 1 87 ? -0.841 -7.267 7.316 1.00 92.94 87 ARG A N 1
ATOM 693 C CA . ARG A 1 87 ? -0.104 -8.484 7.703 1.00 92.94 87 ARG A CA 1
ATOM 694 C C . ARG A 1 87 ? -0.829 -9.317 8.752 1.00 92.94 87 ARG A C 1
ATOM 696 O O . ARG A 1 87 ? -0.663 -10.533 8.797 1.00 92.94 87 ARG A O 1
ATOM 703 N N . LEU A 1 88 ? -1.556 -8.656 9.648 1.00 91.81 88 LEU A N 1
ATOM 704 C CA . LEU A 1 88 ? -2.343 -9.347 10.655 1.00 91.81 88 LEU A CA 1
ATOM 705 C C . LEU A 1 88 ? -3.564 -10.017 10.024 1.00 91.81 88 LEU A C 1
ATOM 707 O O . LEU A 1 88 ? -3.809 -11.174 10.332 1.00 91.81 88 LEU A O 1
ATOM 711 N N . ALA A 1 89 ? -4.279 -9.321 9.136 1.00 92.00 89 ALA A N 1
ATOM 712 C CA . ALA A 1 89 ? -5.402 -9.887 8.394 1.00 92.00 89 ALA A CA 1
ATOM 713 C C . ALA A 1 89 ? -4.966 -11.115 7.585 1.00 92.00 89 ALA A C 1
ATOM 715 O O . ALA A 1 89 ? -5.526 -12.183 7.795 1.00 92.00 89 ALA A O 1
ATOM 716 N N . GLU A 1 90 ? -3.888 -10.997 6.796 1.00 90.50 90 GLU A N 1
ATOM 717 C CA . GLU A 1 90 ? -3.290 -12.120 6.054 1.00 90.50 90 GLU A CA 1
ATOM 718 C C . GLU A 1 90 ? -3.032 -13.320 6.979 1.00 90.50 90 GLU A C 1
ATOM 720 O O . GLU A 1 90 ? -3.523 -14.413 6.729 1.00 90.50 90 GLU A O 1
ATOM 725 N N . ARG A 1 91 ? -2.346 -13.108 8.111 1.00 90.88 91 ARG A N 1
ATOM 726 C CA . ARG A 1 91 ? -2.049 -14.188 9.065 1.00 90.88 91 ARG A CA 1
ATOM 727 C C . ARG A 1 91 ? -3.308 -14.838 9.646 1.00 90.88 91 ARG A C 1
ATOM 729 O O . ARG A 1 91 ? -3.342 -16.055 9.784 1.00 90.88 91 ARG A O 1
ATOM 736 N N . MET A 1 92 ? -4.297 -14.038 10.039 1.00 88.00 92 MET A N 1
ATOM 737 C CA . MET A 1 92 ? -5.529 -14.548 10.651 1.00 88.00 92 MET A CA 1
ATOM 738 C C . MET A 1 92 ? -6.373 -15.316 9.626 1.00 88.00 92 MET A C 1
ATOM 740 O O . MET A 1 92 ? -6.977 -16.334 9.962 1.00 88.00 92 MET A O 1
ATOM 744 N N . ASP A 1 93 ? -6.395 -14.861 8.373 1.00 88.81 93 ASP A N 1
ATOM 745 C CA . ASP A 1 93 ? -7.059 -15.564 7.277 1.00 88.81 93 ASP A CA 1
ATOM 746 C C . ASP A 1 93 ? -6.333 -16.853 6.894 1.00 88.81 93 ASP A C 1
ATOM 748 O O . ASP A 1 93 ? -6.995 -17.859 6.637 1.00 88.81 93 ASP A O 1
ATOM 752 N N . ASP A 1 94 ? -5.001 -16.868 6.934 1.00 86.56 94 ASP A N 1
ATOM 753 C CA . ASP A 1 94 ? -4.204 -18.075 6.720 1.00 86.56 94 ASP A CA 1
ATOM 754 C C . ASP A 1 94 ? -4.504 -19.124 7.783 1.00 86.56 94 ASP A C 1
ATOM 756 O O . ASP A 1 94 ? -4.864 -20.247 7.436 1.00 86.56 94 ASP A O 1
ATOM 760 N N . GLU A 1 95 ? -4.447 -18.741 9.063 1.00 86.94 95 GLU A N 1
ATOM 761 C CA . GLU A 1 95 ? -4.767 -19.618 10.194 1.00 86.94 95 GLU A CA 1
ATOM 762 C C . GLU A 1 95 ? -6.203 -20.147 10.095 1.00 86.94 95 GLU A C 1
ATOM 764 O O . GLU A 1 95 ? -6.437 -21.350 10.216 1.00 86.94 95 GLU A O 1
ATOM 769 N N . ARG A 1 96 ? -7.170 -19.279 9.778 1.00 85.38 96 ARG A N 1
ATOM 770 C CA . ARG A 1 96 ? -8.564 -19.681 9.566 1.00 85.38 96 ARG A CA 1
ATOM 771 C C . ARG A 1 96 ? -8.725 -20.608 8.358 1.00 85.38 96 ARG A C 1
ATOM 773 O O . ARG A 1 96 ? -9.540 -21.529 8.404 1.00 85.38 96 ARG A O 1
ATOM 780 N N . SER A 1 97 ? -7.981 -20.385 7.276 1.00 81.38 97 SER A N 1
ATOM 781 C CA . SER A 1 97 ? -8.040 -21.225 6.076 1.00 81.38 97 SER A CA 1
ATOM 782 C C . SER A 1 97 ? -7.372 -22.584 6.288 1.00 81.38 97 SER A C 1
ATOM 784 O O . SER A 1 97 ? -7.902 -23.590 5.820 1.00 81.38 97 SER A O 1
ATOM 786 N N . ASP A 1 98 ? -6.284 -22.628 7.058 1.00 79.69 98 ASP A N 1
ATOM 787 C CA . ASP A 1 98 ? -5.607 -23.850 7.486 1.00 79.69 98 ASP A CA 1
ATOM 788 C C . ASP A 1 98 ? -6.501 -24.664 8.428 1.00 79.69 98 ASP A C 1
ATOM 790 O O . ASP A 1 98 ? -6.568 -25.881 8.298 1.00 79.69 98 ASP A O 1
ATOM 794 N N . GLU A 1 99 ? -7.245 -24.027 9.338 1.00 74.44 99 GLU A N 1
ATOM 795 C CA . GLU A 1 99 ? -8.217 -24.716 10.198 1.00 74.44 99 GLU A CA 1
ATOM 796 C C . GLU A 1 99 ? -9.367 -25.346 9.404 1.00 74.44 99 GLU A C 1
ATOM 798 O O . GLU A 1 99 ? -9.824 -26.445 9.727 1.00 74.44 99 GLU A O 1
ATOM 803 N N . VAL A 1 100 ? -9.862 -24.652 8.377 1.00 72.06 100 VAL A N 1
ATOM 804 C CA . VAL A 1 100 ? -10.904 -25.184 7.488 1.00 72.06 100 VAL A CA 1
ATOM 805 C C . VAL A 1 100 ? -10.339 -26.299 6.606 1.00 72.06 100 VAL A C 1
ATOM 807 O O . VAL A 1 100 ? -10.989 -27.331 6.457 1.00 72.06 100 VAL A O 1
ATOM 810 N N . GLY A 1 101 ? -9.122 -26.133 6.082 1.00 69.12 101 GLY A N 1
ATOM 811 C CA . GLY A 1 101 ? -8.413 -27.155 5.309 1.00 69.12 101 GLY A CA 1
ATOM 812 C C . GLY A 1 101 ? -8.125 -28.411 6.131 1.00 69.12 101 GLY A C 1
ATOM 813 O O . GLY A 1 101 ? -8.461 -29.506 5.705 1.00 69.12 101 GLY A O 1
ATOM 814 N N . ALA A 1 102 ? -7.631 -28.259 7.361 1.00 67.12 102 ALA A N 1
ATOM 815 C CA . ALA A 1 102 ? -7.367 -29.368 8.275 1.00 67.12 102 ALA A CA 1
ATOM 816 C C . ALA A 1 102 ? -8.642 -30.119 8.691 1.00 67.12 102 ALA A C 1
ATOM 818 O O . ALA A 1 102 ? -8.587 -31.319 8.948 1.00 67.12 102 ALA A O 1
ATOM 819 N N . LYS A 1 103 ? -9.794 -29.437 8.755 1.00 58.59 103 LYS A N 1
ATOM 820 C CA . LYS A 1 103 ? -11.096 -30.088 8.975 1.00 58.59 103 LYS A CA 1
ATOM 821 C C . LYS A 1 103 ? -11.591 -30.836 7.737 1.00 58.59 103 LYS A C 1
ATOM 823 O O . LYS A 1 103 ? -12.211 -31.874 7.906 1.00 58.59 103 LYS A O 1
ATOM 828 N N . ALA A 1 104 ? -11.314 -30.336 6.534 1.00 58.59 104 ALA A N 1
ATOM 829 C CA . ALA A 1 104 ? -11.661 -31.017 5.287 1.00 58.59 104 ALA A CA 1
ATOM 830 C C . ALA A 1 104 ? -10.762 -32.240 5.017 1.00 58.59 104 ALA A C 1
ATOM 832 O O . ALA A 1 104 ? -11.260 -33.272 4.583 1.00 58.59 104 ALA A O 1
ATOM 833 N N . ASP A 1 105 ? -9.467 -32.152 5.340 1.00 57.59 105 ASP A N 1
ATOM 834 C CA . ASP A 1 105 ? -8.502 -33.256 5.210 1.00 57.59 105 ASP A CA 1
ATOM 835 C C . ASP A 1 105 ? -8.723 -34.360 6.271 1.00 57.59 105 ASP A C 1
ATOM 837 O O . ASP A 1 105 ? -8.305 -35.498 6.080 1.00 57.59 105 ASP A O 1
ATOM 841 N N . ALA A 1 106 ? -9.395 -34.059 7.391 1.00 58.72 106 ALA A N 1
ATOM 842 C CA . ALA A 1 106 ? -9.743 -35.051 8.416 1.00 58.72 106 ALA A CA 1
ATOM 843 C C . ALA A 1 106 ? -10.884 -36.002 7.996 1.00 58.72 106 ALA A C 1
ATOM 845 O O . ALA A 1 106 ? -11.053 -37.047 8.623 1.00 58.72 106 ALA A O 1
ATOM 846 N N . ASP A 1 107 ? -11.646 -35.656 6.953 1.00 52.75 107 ASP A N 1
ATOM 847 C CA . ASP A 1 107 ? -12.699 -36.503 6.376 1.00 52.75 107 ASP A CA 1
ATOM 848 C C . ASP A 1 107 ? -12.184 -37.390 5.211 1.00 52.75 107 ASP A C 1
ATOM 850 O O . ASP A 1 107 ? -12.928 -38.246 4.727 1.00 52.75 107 ASP A O 1
ATOM 854 N N . ASP A 1 108 ? -10.919 -37.238 4.782 1.00 47.25 108 ASP A N 1
ATOM 855 C CA . ASP A 1 108 ? -10.272 -38.010 3.704 1.00 47.25 108 ASP A CA 1
ATOM 856 C C . ASP A 1 108 ? -9.080 -38.828 4.255 1.00 47.25 108 ASP A C 1
ATOM 858 O O . ASP A 1 108 ? -7.907 -38.486 4.104 1.00 47.25 108 ASP A O 1
ATOM 862 N N . GLU A 1 109 ? -9.378 -39.931 4.955 1.00 45.53 109 GLU A N 1
ATOM 863 C CA . GLU A 1 109 ? -8.375 -40.883 5.469 1.00 45.53 109 GLU A CA 1
ATOM 864 C C . GLU A 1 109 ? -7.752 -41.754 4.348 1.00 45.53 109 GLU A C 1
ATOM 866 O O . GLU A 1 109 ? -7.863 -42.976 4.388 1.00 45.53 109 GLU A O 1
ATOM 871 N N . ASP A 1 110 ? -7.086 -41.173 3.342 1.00 39.53 110 ASP A N 1
ATOM 872 C CA . ASP A 1 110 ? -6.136 -41.924 2.491 1.00 39.53 110 ASP A CA 1
ATOM 873 C C . ASP A 1 110 ? -5.132 -41.030 1.735 1.00 39.53 110 ASP A C 1
ATOM 875 O O . ASP A 1 110 ? -5.083 -41.010 0.510 1.00 39.53 110 ASP A O 1
ATOM 879 N N . SER A 1 111 ? -4.264 -40.294 2.435 1.00 36.69 111 SER A N 1
ATOM 880 C CA . SER A 1 111 ? -2.887 -40.094 1.940 1.00 36.69 111 SER A CA 1
ATOM 881 C C . SER A 1 111 ? -1.955 -39.549 3.022 1.00 36.69 111 SER A C 1
ATOM 883 O O . SER A 1 111 ? -1.942 -38.373 3.379 1.00 36.69 111 SER A O 1
ATOM 885 N N . GLY A 1 112 ? -1.107 -40.434 3.545 1.00 44.69 112 GLY A N 1
ATOM 886 C CA . GLY A 1 112 ? 0.002 -40.050 4.408 1.00 44.69 112 GLY A CA 1
ATOM 887 C C . GLY A 1 112 ? 1.073 -39.289 3.625 1.00 44.69 112 GLY A C 1
ATOM 888 O O . GLY A 1 112 ? 1.765 -39.871 2.791 1.00 44.69 112 GLY A O 1
ATOM 889 N N . ALA A 1 113 ? 1.261 -38.008 3.939 1.00 36.72 113 ALA A N 1
ATOM 890 C CA . ALA A 1 113 ? 2.443 -37.250 3.543 1.00 36.72 113 ALA A CA 1
ATOM 891 C C . ALA A 1 113 ? 2.886 -36.301 4.670 1.00 36.72 113 ALA A C 1
ATOM 893 O O . ALA A 1 113 ? 2.384 -35.191 4.840 1.00 36.72 113 ALA A O 1
ATOM 894 N N . GLU A 1 114 ? 3.876 -36.761 5.434 1.00 37.69 114 GLU A N 1
ATOM 895 C CA . GLU A 1 114 ? 4.696 -35.983 6.368 1.00 37.69 114 GLU A CA 1
ATOM 896 C C . GLU A 1 114 ? 5.433 -34.849 5.621 1.00 37.69 114 GLU A C 1
ATOM 898 O O . GLU A 1 114 ? 6.502 -35.046 5.044 1.00 37.69 114 GLU A O 1
ATOM 903 N N . ALA A 1 115 ? 4.853 -33.645 5.604 1.00 39.84 115 ALA A N 1
ATOM 904 C CA . ALA A 1 115 ? 5.463 -32.433 5.038 1.00 39.84 115 ALA A CA 1
ATOM 905 C C . ALA A 1 115 ? 5.143 -31.184 5.888 1.00 39.84 115 ALA A C 1
ATOM 907 O O . ALA A 1 115 ? 4.746 -30.132 5.387 1.00 39.84 115 ALA A O 1
ATOM 908 N N . GLY A 1 116 ? 5.309 -31.292 7.207 1.00 43.00 116 GLY A N 1
ATOM 909 C CA . GLY A 1 116 ? 4.808 -30.332 8.199 1.00 43.00 116 GLY A CA 1
ATOM 910 C C . GLY A 1 116 ? 5.529 -28.982 8.332 1.00 43.00 116 GLY A C 1
ATOM 911 O O . GLY A 1 116 ? 5.464 -28.380 9.399 1.00 43.00 116 GLY A O 1
ATOM 912 N N . SER A 1 117 ? 6.255 -28.467 7.332 1.00 42.31 117 SER A N 1
ATOM 913 C CA . SER A 1 117 ? 6.962 -27.174 7.526 1.00 42.31 117 SER A CA 1
ATOM 914 C C . SER A 1 117 ? 7.147 -26.304 6.285 1.00 42.31 117 SER A C 1
ATOM 916 O O . SER A 1 117 ? 7.247 -25.090 6.420 1.00 42.31 117 SER A O 1
ATOM 918 N N . LYS A 1 118 ? 7.157 -26.875 5.075 1.00 41.31 118 LYS A N 1
ATOM 919 C CA . LYS A 1 118 ? 7.308 -26.101 3.824 1.00 41.31 118 LYS A CA 1
ATOM 920 C C . LYS A 1 118 ? 5.978 -25.701 3.173 1.00 41.31 118 LYS A C 1
ATOM 922 O O . LYS A 1 118 ? 5.982 -24.941 2.214 1.00 41.31 118 LYS A O 1
ATOM 927 N N . LYS A 1 119 ? 4.847 -26.183 3.702 1.00 47.28 119 LYS A N 1
ATOM 928 C CA . LYS A 1 119 ? 3.506 -25.940 3.144 1.00 47.28 119 LYS A CA 1
ATOM 929 C C . LYS A 1 119 ? 3.010 -24.497 3.370 1.00 47.28 119 LYS A C 1
ATOM 931 O O . LYS A 1 119 ? 2.204 -24.028 2.584 1.00 47.28 119 LYS A O 1
ATOM 936 N N . ARG A 1 120 ? 3.537 -23.778 4.378 1.00 48.53 120 ARG A N 1
ATOM 937 C CA . ARG A 1 120 ? 3.058 -22.436 4.786 1.00 48.53 120 ARG A CA 1
ATOM 938 C C . ARG A 1 120 ? 3.429 -21.291 3.837 1.00 48.53 120 ARG A C 1
ATOM 940 O O . ARG A 1 120 ? 2.644 -20.380 3.658 1.00 48.53 120 ARG A O 1
ATOM 947 N N . GLU A 1 121 ? 4.611 -21.321 3.223 1.00 48.53 121 GLU A N 1
ATOM 948 C CA . GLU A 1 121 ? 5.000 -20.296 2.227 1.00 48.53 121 GLU A CA 1
ATOM 949 C C . GLU A 1 121 ? 4.363 -20.588 0.854 1.00 48.53 121 GLU A C 1
ATOM 951 O O . GLU A 1 121 ? 4.154 -19.690 0.041 1.00 48.53 121 GLU A O 1
ATOM 956 N N . ALA A 1 122 ? 4.024 -21.858 0.604 1.00 51.47 122 ALA A N 1
ATOM 957 C CA . ALA A 1 122 ? 3.387 -22.315 -0.624 1.00 51.47 122 ALA A CA 1
ATOM 958 C C . ALA A 1 122 ? 1.858 -22.169 -0.604 1.00 51.47 122 ALA A C 1
ATOM 960 O O . ALA A 1 122 ? 1.260 -22.095 -1.671 1.00 51.47 122 ALA A O 1
ATOM 961 N N . SER A 1 123 ? 1.203 -22.134 0.562 1.00 57.69 123 SER A N 1
ATOM 962 C CA . SER A 1 123 ? -0.267 -22.121 0.645 1.00 57.69 123 SER A CA 1
ATOM 963 C C . SER A 1 123 ? -0.892 -20.861 0.043 1.00 57.69 123 SER A C 1
ATOM 965 O O . SER A 1 123 ? -1.978 -20.959 -0.518 1.00 57.69 123 SER A O 1
ATOM 967 N N . ASN A 1 124 ? -0.188 -19.725 0.074 1.00 57.84 124 ASN A N 1
ATOM 968 C CA . ASN A 1 124 ? -0.648 -18.480 -0.550 1.00 57.84 124 ASN A CA 1
ATOM 969 C C . ASN A 1 124 ? -0.016 -18.205 -1.912 1.00 57.84 124 ASN A C 1
ATOM 971 O O . ASN A 1 124 ? -0.730 -17.765 -2.802 1.00 57.84 124 ASN A O 1
ATOM 975 N N . SER A 1 125 ? 1.265 -18.539 -2.108 1.00 63.97 125 SER A N 1
ATOM 976 C CA . SER A 1 125 ? 1.950 -18.326 -3.397 1.00 63.97 125 SER A CA 1
ATOM 977 C C . SER A 1 125 ? 1.549 -19.310 -4.500 1.00 63.97 125 SER A C 1
ATOM 979 O O . SER A 1 125 ? 1.887 -19.113 -5.664 1.00 63.97 125 SER A O 1
ATOM 981 N N . SER A 1 126 ? 0.843 -20.392 -4.150 1.00 66.50 126 SER A N 1
ATOM 982 C CA . SER A 1 126 ? 0.262 -21.336 -5.118 1.00 66.50 126 SER A CA 1
ATOM 983 C C . SER A 1 126 ? -1.213 -21.075 -5.424 1.00 66.50 126 SER A C 1
ATOM 985 O O . SER A 1 126 ? -1.756 -21.670 -6.355 1.00 66.50 126 SER A O 1
ATOM 987 N N . ARG A 1 127 ? -1.877 -20.213 -4.645 1.00 76.12 127 ARG A N 1
ATOM 988 C CA . ARG A 1 127 ? -3.262 -19.818 -4.899 1.00 76.12 127 ARG A CA 1
ATOM 989 C C . ARG A 1 127 ? -3.279 -18.715 -5.957 1.00 76.12 127 ARG A C 1
ATOM 991 O O . ARG A 1 127 ? -2.406 -17.853 -5.941 1.00 76.12 127 ARG A O 1
ATOM 998 N N . PRO A 1 128 ? -4.279 -18.691 -6.853 1.00 80.62 128 PRO A N 1
ATOM 999 C CA . PRO A 1 128 ? -4.395 -17.597 -7.806 1.00 80.62 128 PRO A CA 1
ATOM 1000 C C . PRO A 1 128 ? -4.623 -16.290 -7.042 1.00 80.62 128 PRO A C 1
ATOM 1002 O O . PRO A 1 128 ? -5.445 -16.245 -6.119 1.00 80.62 128 PRO A O 1
ATOM 1005 N N . LEU A 1 129 ? -3.948 -15.214 -7.451 1.00 79.12 129 LEU A N 1
ATOM 1006 C CA . LEU A 1 129 ? -3.992 -13.909 -6.778 1.00 79.12 129 LEU A CA 1
ATOM 1007 C C . LEU A 1 129 ? -5.420 -13.390 -6.556 1.00 79.12 129 LEU A C 1
ATOM 1009 O O . LEU A 1 129 ? -5.710 -12.776 -5.535 1.00 79.12 129 LEU A O 1
ATOM 1013 N N . LYS A 1 130 ? -6.331 -13.682 -7.490 1.00 80.81 130 LYS A N 1
ATOM 1014 C CA . LYS A 1 130 ? -7.749 -13.288 -7.441 1.00 80.81 130 LYS A CA 1
ATOM 1015 C C . LYS A 1 130 ? -8.558 -13.980 -6.334 1.00 80.81 130 LYS A C 1
ATOM 1017 O O . LYS A 1 130 ? -9.647 -13.525 -6.009 1.00 80.81 130 LYS A O 1
ATOM 1022 N N . SER A 1 131 ? -8.062 -15.082 -5.764 1.00 84.75 131 SER A N 1
ATOM 1023 C CA . SER A 1 131 ? -8.722 -15.765 -4.637 1.00 84.75 131 SER A CA 1
ATOM 1024 C C . SER A 1 131 ? -8.444 -15.108 -3.282 1.00 84.75 131 SER A C 1
ATOM 1026 O O . SER A 1 131 ? -9.155 -15.368 -2.311 1.00 84.75 131 SER A O 1
ATOM 1028 N N . VAL A 1 132 ? -7.422 -14.253 -3.218 1.00 85.31 132 VAL A N 1
ATOM 1029 C CA . VAL A 1 132 ? -7.030 -13.502 -2.026 1.00 85.31 132 VAL A CA 1
ATOM 1030 C C . VAL A 1 132 ? -7.895 -12.244 -1.907 1.00 85.31 132 VAL A C 1
ATOM 1032 O O . VAL A 1 132 ? -8.280 -11.652 -2.914 1.00 85.31 132 VAL A O 1
ATOM 1035 N N . SER A 1 133 ? -8.209 -11.803 -0.684 1.00 88.50 133 SER A N 1
ATOM 1036 C CA . SER A 1 133 ? -9.005 -10.584 -0.500 1.00 88.50 133 SER A CA 1
ATOM 1037 C C . SER A 1 133 ? -8.258 -9.333 -0.993 1.00 88.50 133 SER A C 1
ATOM 1039 O O . SER A 1 133 ? -7.057 -9.186 -0.764 1.00 88.50 133 SER A O 1
ATOM 1041 N N . ILE A 1 134 ? -8.984 -8.385 -1.596 1.00 88.94 134 ILE A N 1
ATOM 1042 C CA . ILE A 1 134 ? -8.443 -7.110 -2.118 1.00 88.94 134 ILE A CA 1
ATOM 1043 C C . ILE A 1 134 ? -7.678 -6.320 -1.032 1.00 88.94 134 ILE A C 1
ATOM 1045 O O . ILE A 1 134 ? -6.734 -5.592 -1.314 1.00 88.94 134 ILE A O 1
ATOM 1049 N N . LEU A 1 135 ? -8.024 -6.505 0.248 1.00 89.75 135 LEU A N 1
ATOM 1050 C CA . LEU A 1 135 ? -7.399 -5.787 1.364 1.00 89.75 135 LEU A CA 1
ATOM 1051 C C . LEU A 1 135 ? -5.905 -6.101 1.520 1.00 89.75 135 LEU A C 1
ATOM 1053 O O . LEU A 1 135 ? -5.136 -5.229 1.923 1.00 89.75 135 LEU A O 1
ATOM 1057 N N . TYR A 1 136 ? -5.488 -7.334 1.221 1.00 90.50 136 TYR A N 1
ATOM 1058 C CA . TYR A 1 136 ? -4.095 -7.781 1.347 1.00 90.50 136 TYR A CA 1
ATOM 1059 C C . TYR A 1 136 ? -3.525 -8.453 0.090 1.00 90.50 136 TYR A C 1
ATOM 1061 O O . TYR A 1 136 ? -2.350 -8.815 0.074 1.00 90.50 136 TYR A O 1
ATOM 1069 N N . ARG A 1 137 ? -4.293 -8.528 -1.002 1.00 88.06 137 ARG A N 1
ATOM 1070 C CA . ARG A 1 137 ? -3.843 -9.042 -2.304 1.00 88.06 137 ARG A CA 1
ATOM 1071 C C . ARG A 1 137 ? -2.639 -8.275 -2.850 1.00 88.06 137 ARG A C 1
ATOM 1073 O O . ARG A 1 137 ? -1.666 -8.911 -3.248 1.00 88.06 137 ARG A O 1
ATOM 1080 N N . GLY A 1 138 ? -2.638 -6.940 -2.791 1.00 86.44 138 GLY A N 1
ATOM 1081 C CA . GLY A 1 138 ? -1.480 -6.127 -3.195 1.00 86.44 138 GLY A CA 1
ATOM 1082 C C . GLY A 1 138 ? -0.189 -6.460 -2.426 1.00 86.44 138 GLY A C 1
ATOM 1083 O O . GLY A 1 138 ? 0.898 -6.480 -3.004 1.00 86.44 138 GLY A O 1
ATOM 1084 N N . LEU A 1 139 ? -0.293 -6.816 -1.138 1.00 88.06 139 LEU A N 1
ATOM 1085 C CA . LEU A 1 139 ? 0.858 -7.234 -0.327 1.00 88.06 139 LEU A CA 1
ATOM 1086 C C . LEU A 1 139 ? 1.431 -8.581 -0.781 1.00 88.06 139 LEU A C 1
ATOM 1088 O O . LEU A 1 139 ? 2.655 -8.751 -0.809 1.00 88.06 139 LEU A O 1
ATOM 1092 N N . VAL A 1 140 ? 0.549 -9.525 -1.116 1.00 86.88 140 VAL A N 1
ATOM 1093 C CA . VAL A 1 140 ? 0.914 -10.847 -1.638 1.00 86.88 140 VAL A CA 1
ATOM 1094 C C . VAL A 1 140 ? 1.565 -10.699 -3.015 1.00 86.88 140 VAL A C 1
ATOM 1096 O O . VAL A 1 140 ? 2.693 -11.157 -3.192 1.00 86.88 140 VAL A O 1
ATOM 1099 N N . ARG A 1 141 ? 0.952 -9.925 -3.924 1.00 86.12 141 ARG A N 1
ATOM 1100 C CA . ARG A 1 141 ? 1.527 -9.582 -5.238 1.00 86.12 141 ARG A CA 1
ATOM 1101 C C . ARG A 1 141 ? 2.922 -8.987 -5.126 1.00 86.12 141 ARG A C 1
ATOM 1103 O O . ARG A 1 141 ? 3.858 -9.510 -5.714 1.00 86.12 141 ARG A O 1
ATOM 1110 N N . HIS A 1 142 ? 3.098 -7.949 -4.310 1.00 86.75 142 HIS A N 1
ATOM 1111 C CA . HIS A 1 142 ? 4.399 -7.300 -4.147 1.00 86.75 142 HIS A CA 1
ATOM 1112 C C . HIS A 1 142 ? 5.467 -8.258 -3.582 1.00 86.75 142 HIS A C 1
ATOM 1114 O O . HIS A 1 142 ? 6.654 -8.150 -3.903 1.00 86.75 142 HIS A O 1
ATOM 1120 N N . ARG A 1 143 ? 5.080 -9.214 -2.724 1.00 87.56 143 ARG A N 1
ATOM 1121 C CA . ARG A 1 143 ? 5.992 -10.250 -2.212 1.00 87.56 143 ARG A CA 1
ATOM 1122 C C . ARG A 1 143 ? 6.414 -11.213 -3.324 1.00 87.56 143 ARG A C 1
ATOM 1124 O O . ARG A 1 143 ? 7.608 -11.489 -3.443 1.00 87.56 143 ARG A O 1
ATOM 1131 N N . GLU A 1 144 ? 5.464 -11.677 -4.125 1.00 85.44 144 GLU A N 1
ATOM 1132 C CA . GLU A 1 144 ? 5.686 -12.605 -5.238 1.00 85.44 144 GLU A CA 1
ATOM 1133 C C . GLU A 1 144 ? 6.467 -11.961 -6.387 1.00 85.44 144 GLU A C 1
ATOM 1135 O O . GLU A 1 144 ? 7.434 -12.541 -6.874 1.00 85.44 144 GLU A O 1
ATOM 1140 N N . GLU A 1 145 ? 6.140 -10.726 -6.764 1.00 86.75 145 GLU A N 1
ATOM 1141 C CA . GLU A 1 145 ? 6.887 -9.941 -7.750 1.00 86.75 145 GLU A CA 1
ATOM 1142 C C . GLU A 1 145 ? 8.332 -9.729 -7.309 1.00 86.75 145 GLU A C 1
ATOM 1144 O O . GLU A 1 145 ? 9.260 -9.934 -8.091 1.00 86.75 145 GLU A O 1
ATOM 1149 N N . LYS A 1 146 ? 8.554 -9.386 -6.035 1.00 88.75 146 LYS A N 1
ATOM 1150 C CA . LYS A 1 146 ? 9.905 -9.253 -5.482 1.00 88.75 146 LYS A CA 1
ATOM 1151 C C . LYS A 1 146 ? 10.660 -10.580 -5.497 1.00 88.75 146 LYS A C 1
ATOM 1153 O O . LYS A 1 146 ? 11.879 -10.590 -5.686 1.00 88.75 146 LYS A O 1
ATOM 1158 N N . GLU A 1 147 ? 9.972 -11.697 -5.279 1.00 87.50 147 GLU A N 1
ATOM 1159 C CA . GLU A 1 147 ? 10.576 -13.019 -5.390 1.00 87.50 147 GLU A CA 1
ATOM 1160 C C . GLU A 1 147 ? 10.925 -13.356 -6.846 1.00 87.50 147 GLU A C 1
ATOM 1162 O O . GLU A 1 147 ? 12.048 -13.788 -7.114 1.00 87.50 147 GLU A O 1
ATOM 1167 N N . ARG A 1 148 ? 10.019 -13.091 -7.793 1.00 82.94 148 ARG A N 1
ATOM 1168 C CA . ARG A 1 148 ? 10.247 -13.254 -9.233 1.00 82.94 148 ARG A CA 1
ATOM 1169 C C . ARG A 1 148 ? 11.405 -12.387 -9.707 1.00 82.94 148 ARG A C 1
ATOM 1171 O O . ARG A 1 148 ? 12.303 -12.906 -10.352 1.00 82.94 148 ARG A O 1
ATOM 1178 N N . ASP A 1 149 ? 11.449 -11.113 -9.337 1.00 88.00 149 ASP A N 1
ATOM 1179 C CA . ASP A 1 149 ? 12.546 -10.191 -9.651 1.00 88.00 149 ASP A CA 1
ATOM 1180 C C . ASP A 1 149 ? 13.876 -10.672 -9.056 1.00 88.00 149 ASP A C 1
ATOM 1182 O O . ASP A 1 149 ? 14.908 -10.658 -9.725 1.00 88.00 149 ASP A O 1
ATOM 1186 N N . ARG A 1 150 ? 13.866 -11.205 -7.828 1.00 88.62 150 ARG A N 1
ATOM 1187 C CA . ARG A 1 150 ? 15.055 -11.831 -7.233 1.00 88.62 150 ARG A CA 1
ATOM 1188 C C . ARG A 1 150 ? 15.508 -13.067 -8.013 1.00 88.62 150 ARG A C 1
ATOM 1190 O O . ARG A 1 150 ? 16.710 -13.222 -8.218 1.00 88.62 150 ARG A O 1
ATOM 1197 N N . ARG A 1 151 ? 14.578 -13.931 -8.434 1.00 85.38 151 ARG A N 1
ATOM 1198 C CA . ARG A 1 151 ? 14.867 -15.116 -9.258 1.00 85.38 151 ARG A CA 1
ATOM 1199 C C . ARG A 1 151 ? 15.397 -14.703 -10.635 1.00 85.38 151 ARG A C 1
ATOM 1201 O O . ARG A 1 151 ? 16.451 -15.175 -11.027 1.00 85.38 151 ARG A O 1
ATOM 1208 N N . MET A 1 152 ? 14.762 -13.738 -11.301 1.00 82.00 152 MET A N 1
ATOM 1209 C CA . MET A 1 152 ? 15.205 -13.191 -12.589 1.00 82.00 152 MET A CA 1
ATOM 1210 C C . MET A 1 152 ? 16.594 -12.553 -12.502 1.00 82.00 152 MET A C 1
ATOM 1212 O O . MET A 1 152 ? 17.429 -12.807 -13.364 1.00 82.00 152 MET A O 1
ATOM 1216 N N . ARG A 1 153 ? 16.875 -11.755 -11.460 1.00 87.31 153 ARG A N 1
ATOM 1217 C CA . ARG A 1 153 ? 18.219 -11.197 -11.235 1.00 87.31 153 ARG A CA 1
ATOM 1218 C C . ARG A 1 153 ? 19.246 -12.290 -11.010 1.00 87.31 153 ARG A C 1
ATOM 1220 O O . ARG A 1 153 ? 20.310 -12.228 -11.607 1.00 87.31 153 ARG A O 1
ATOM 1227 N N . HIS A 1 154 ? 18.923 -13.281 -10.185 1.00 85.31 154 HIS A N 1
ATOM 1228 C CA . HIS A 1 154 ? 19.813 -14.407 -9.945 1.00 85.31 154 HIS A CA 1
ATOM 1229 C C . HIS A 1 154 ? 20.096 -15.171 -11.243 1.00 85.31 154 HIS A C 1
ATOM 1231 O O . HIS A 1 154 ? 21.255 -15.395 -11.570 1.00 85.31 154 HIS A O 1
ATOM 1237 N N . ASP A 1 155 ? 19.071 -15.509 -12.022 1.00 83.38 155 ASP A N 1
ATOM 1238 C CA . ASP A 1 155 ? 19.220 -16.220 -13.294 1.00 83.38 155 ASP A CA 1
ATOM 1239 C C . ASP A 1 155 ? 20.020 -15.399 -14.313 1.00 83.38 155 ASP A C 1
ATOM 1241 O O . ASP A 1 155 ? 20.900 -15.930 -14.995 1.00 83.38 155 ASP A O 1
ATOM 1245 N N . LEU A 1 156 ? 19.787 -14.083 -14.365 1.00 83.81 156 LEU A N 1
ATOM 1246 C CA . LEU A 1 156 ? 20.572 -13.163 -15.179 1.00 83.81 156 LEU A CA 1
ATOM 1247 C C . LEU A 1 156 ? 22.036 -13.130 -14.720 1.00 83.81 156 LEU A C 1
ATOM 1249 O O . LEU A 1 156 ? 22.925 -13.289 -15.548 1.00 83.81 156 LEU A O 1
ATOM 1253 N N . GLU A 1 157 ? 22.311 -12.977 -13.426 1.00 83.62 157 GLU A N 1
ATOM 1254 C CA . GLU A 1 157 ? 23.666 -12.992 -12.859 1.00 83.62 157 GLU A CA 1
ATOM 1255 C C . GLU A 1 157 ? 24.387 -14.316 -13.144 1.00 83.62 157 GLU A C 1
ATOM 1257 O O . G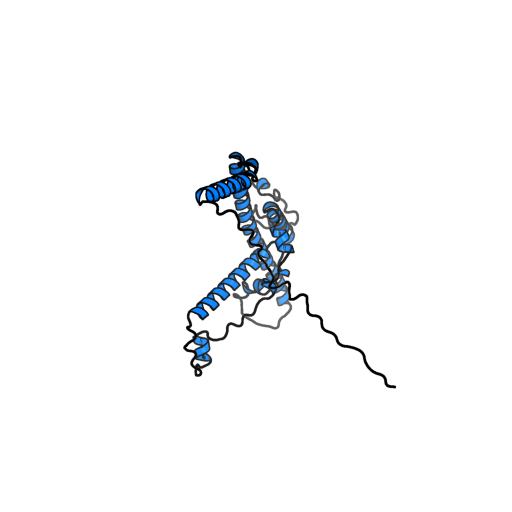LU A 1 157 ? 25.555 -14.313 -13.546 1.00 83.62 157 GLU A O 1
ATOM 1262 N N . GLN A 1 158 ? 23.681 -15.445 -13.024 1.00 80.56 158 GLN A N 1
ATOM 1263 C CA . GLN A 1 158 ? 24.212 -16.757 -13.389 1.00 80.56 158 GLN A CA 1
ATOM 1264 C C . GLN A 1 158 ? 24.523 -16.838 -14.889 1.00 80.56 158 GLN A C 1
ATOM 1266 O O . GLN A 1 158 ? 25.587 -17.337 -15.260 1.00 80.56 158 GLN A O 1
ATOM 1271 N N . SER A 1 159 ? 23.660 -16.293 -15.752 1.00 74.56 159 SER A N 1
ATOM 1272 C CA . SER A 1 159 ? 23.899 -16.246 -17.201 1.00 74.56 159 SER A CA 1
ATOM 1273 C C . SER A 1 159 ? 25.060 -15.312 -17.588 1.00 74.56 159 SER A C 1
ATOM 1275 O O . SER A 1 159 ? 25.856 -15.661 -18.455 1.00 74.56 159 SER A O 1
ATOM 1277 N N . LEU A 1 160 ? 25.230 -14.170 -16.905 1.00 75.25 160 LEU A N 1
ATOM 1278 C CA . LEU A 1 160 ? 26.297 -13.188 -17.156 1.00 75.25 160 LEU A CA 1
ATOM 1279 C C . LEU A 1 160 ? 27.674 -13.677 -16.702 1.00 75.25 160 LEU A C 1
ATOM 1281 O O . LEU A 1 160 ? 28.690 -13.285 -17.275 1.00 75.25 160 LEU A O 1
ATOM 1285 N N . SER A 1 161 ? 27.722 -14.535 -15.681 1.00 66.12 161 SER A N 1
ATOM 1286 C CA . SER A 1 161 ? 28.969 -15.153 -15.221 1.00 66.12 161 SER A CA 1
ATOM 1287 C C . SER A 1 161 ? 29.575 -16.137 -16.236 1.00 66.12 161 SER A C 1
ATOM 1289 O O . SER A 1 161 ? 30.723 -16.559 -16.077 1.00 66.12 161 SER A O 1
ATOM 1291 N N . ARG A 1 162 ? 28.841 -16.484 -17.305 1.00 62.84 162 ARG A N 1
ATOM 1292 C CA . ARG A 1 162 ? 29.269 -17.425 -18.344 1.00 62.84 162 ARG A CA 1
ATOM 1293 C C . ARG A 1 162 ? 29.517 -16.720 -19.671 1.00 62.84 162 ARG A C 1
ATOM 1295 O O . ARG A 1 162 ? 28.606 -16.195 -20.299 1.00 62.84 162 ARG A O 1
ATOM 1302 N N . LEU A 1 163 ? 30.770 -16.741 -20.128 1.00 64.69 163 LEU A N 1
ATOM 1303 C CA . LEU A 1 163 ? 31.132 -16.232 -21.448 1.00 64.69 163 LEU A CA 1
ATOM 1304 C C . LEU A 1 163 ? 30.625 -17.215 -22.531 1.00 64.69 163 LEU A C 1
ATOM 1306 O O . LEU A 1 163 ? 30.935 -18.401 -22.422 1.00 64.69 163 LEU A O 1
ATOM 1310 N N . PRO A 1 164 ? 29.936 -16.759 -23.597 1.00 61.53 164 PRO A N 1
ATOM 1311 C CA . PRO A 1 164 ? 29.365 -17.609 -24.662 1.00 61.53 164 PRO A CA 1
ATOM 1312 C C . PRO A 1 164 ? 30.340 -18.470 -25.494 1.00 61.53 164 PRO A C 1
ATOM 1314 O O . PRO A 1 164 ? 29.967 -18.963 -26.550 1.00 61.53 164 PRO A O 1
ATOM 1317 N N . THR A 1 165 ? 31.608 -18.603 -25.100 1.00 49.69 165 THR A N 1
ATOM 1318 C CA . THR A 1 165 ? 32.680 -19.177 -25.937 1.00 49.69 165 THR A CA 1
ATOM 1319 C C . THR A 1 165 ? 33.195 -20.546 -25.477 1.00 49.69 165 THR A C 1
ATOM 1321 O O . THR A 1 1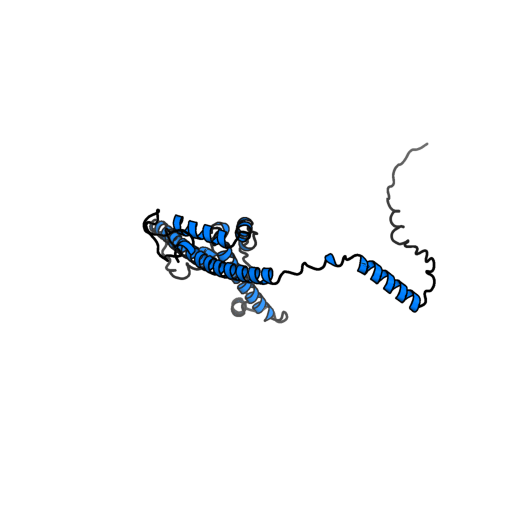65 ? 34.074 -21.089 -26.136 1.00 49.69 165 THR A O 1
ATOM 1324 N N . TYR A 1 166 ? 32.639 -21.132 -24.409 1.00 60.47 166 TYR A N 1
ATOM 1325 C CA . TYR A 1 166 ? 33.017 -22.463 -23.893 1.00 60.47 166 TYR A CA 1
ATOM 1326 C C . TYR A 1 166 ? 31.787 -23.355 -23.638 1.00 60.47 166 TYR A C 1
ATOM 1328 O O . TYR A 1 166 ? 31.553 -23.843 -22.529 1.00 60.47 166 TYR A O 1
ATOM 1336 N N . GLU A 1 167 ? 30.944 -23.543 -24.650 1.00 57.16 167 GLU A N 1
ATOM 1337 C CA . GLU A 1 167 ? 30.011 -24.673 -24.660 1.00 57.16 167 GLU A CA 1
ATOM 1338 C C . GLU A 1 167 ? 30.718 -25.858 -25.317 1.00 57.16 167 GLU A C 1
ATOM 1340 O O . GLU A 1 167 ? 30.816 -25.930 -26.539 1.00 57.16 167 GLU A O 1
ATOM 1345 N N . GLU A 1 168 ? 31.281 -26.754 -24.506 1.00 63.28 168 GLU A N 1
ATOM 1346 C CA . GLU A 1 168 ? 31.845 -28.009 -25.002 1.00 63.28 168 GLU A CA 1
ATOM 1347 C C . GLU A 1 168 ? 30.698 -29.016 -25.207 1.00 63.28 168 GLU A C 1
ATOM 1349 O O . GLU A 1 168 ? 29.875 -29.248 -24.318 1.00 63.28 168 GLU A O 1
ATOM 1354 N N . GLU A 1 169 ? 30.607 -29.574 -26.419 1.00 62.66 169 GLU A N 1
ATOM 1355 C CA . GLU A 1 169 ? 29.518 -30.454 -26.885 1.00 62.66 169 GLU A CA 1
ATOM 1356 C C . GLU A 1 169 ? 29.414 -31.763 -26.067 1.00 62.66 169 GLU A C 1
ATOM 1358 O O . GLU A 1 169 ? 28.344 -32.372 -26.004 1.00 62.66 169 GLU A O 1
ATOM 1363 N N . ASP A 1 170 ? 30.487 -32.118 -25.351 1.00 64.56 170 ASP A N 1
ATOM 1364 C CA . ASP A 1 170 ? 30.633 -33.331 -24.536 1.00 64.56 170 ASP A CA 1
ATOM 1365 C C . ASP A 1 170 ? 30.229 -33.165 -23.056 1.00 64.56 170 ASP A C 1
ATOM 1367 O O . ASP A 1 170 ? 30.404 -34.085 -22.259 1.00 64.56 170 ASP A O 1
ATOM 1371 N N . ASP A 1 171 ? 29.672 -32.019 -22.651 1.00 71.69 171 ASP A N 1
ATOM 1372 C CA . ASP A 1 171 ? 29.243 -31.834 -21.261 1.00 71.69 171 ASP A CA 1
ATOM 1373 C C . ASP A 1 171 ? 28.109 -32.812 -20.885 1.00 71.69 171 ASP A C 1
ATOM 1375 O O . ASP A 1 171 ? 26.979 -32.720 -21.389 1.00 71.69 171 ASP A O 1
ATOM 1379 N N . ASP A 1 172 ? 28.382 -33.711 -19.940 1.00 79.94 172 ASP A N 1
ATOM 1380 C CA . ASP A 1 172 ? 27.400 -34.645 -19.385 1.00 79.94 172 ASP A CA 1
ATOM 1381 C C . ASP A 1 172 ? 26.191 -33.916 -18.760 1.00 79.94 172 ASP A C 1
ATOM 1383 O O . ASP A 1 172 ? 26.324 -32.798 -18.252 1.00 79.94 172 ASP A O 1
ATOM 1387 N N . PRO A 1 173 ? 24.993 -34.532 -18.716 1.00 77.69 173 PRO A N 1
ATOM 1388 C CA . PRO A 1 173 ? 23.809 -33.931 -18.090 1.00 77.69 173 PRO A CA 1
ATOM 1389 C C . PRO A 1 173 ? 24.024 -33.616 -16.601 1.00 77.69 173 PRO A C 1
ATOM 1391 O O . PRO A 1 173 ? 23.486 -32.631 -16.093 1.00 77.69 173 PRO A O 1
ATOM 1394 N N . ASP A 1 174 ? 24.843 -34.411 -15.911 1.00 78.12 174 ASP A N 1
ATOM 1395 C CA . ASP A 1 174 ? 25.206 -34.178 -14.512 1.00 78.12 174 ASP A CA 1
ATOM 1396 C C . ASP A 1 174 ? 26.171 -32.988 -14.375 1.00 78.12 174 ASP A C 1
ATOM 1398 O O . ASP A 1 174 ? 25.969 -32.106 -13.5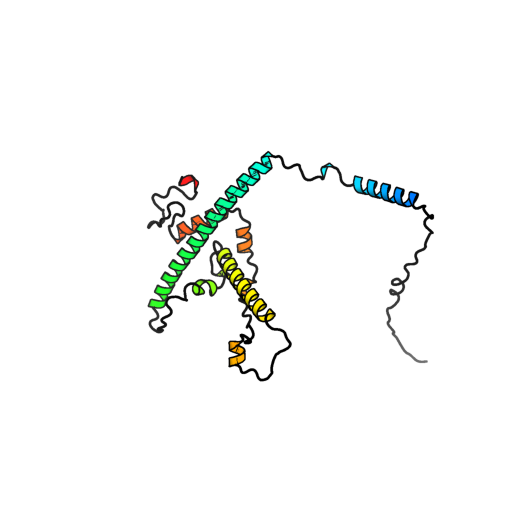42 1.00 78.12 174 ASP A O 1
ATOM 1402 N N . TYR A 1 175 ? 27.141 -32.862 -15.290 1.00 74.94 175 TYR A N 1
ATOM 1403 C CA . TYR A 1 175 ? 28.023 -31.693 -15.369 1.00 74.94 175 TYR A CA 1
ATOM 1404 C C . TYR A 1 175 ? 27.239 -30.413 -15.701 1.00 74.94 175 TYR A C 1
ATOM 1406 O O . TYR A 1 175 ? 27.438 -29.369 -15.077 1.00 74.94 175 TYR A O 1
ATOM 1414 N N . LYS A 1 176 ? 26.258 -30.507 -16.608 1.00 73.50 176 LYS A N 1
ATOM 1415 C CA . LYS A 1 176 ? 25.309 -29.430 -16.926 1.00 73.50 176 LYS A CA 1
ATOM 1416 C C . LYS A 1 176 ? 24.467 -29.046 -15.710 1.00 73.50 176 LYS A C 1
ATOM 1418 O O . LYS A 1 176 ? 24.265 -27.860 -15.467 1.00 73.50 176 LYS A O 1
ATOM 1423 N N . THR A 1 177 ? 24.016 -30.009 -14.912 1.00 75.19 177 THR A N 1
ATOM 1424 C CA . THR A 1 177 ? 23.229 -29.739 -13.698 1.00 75.19 177 THR A CA 1
ATOM 1425 C C . THR A 1 177 ? 24.088 -29.097 -12.605 1.00 75.19 177 THR A C 1
ATOM 1427 O O . THR A 1 177 ? 23.672 -28.105 -12.012 1.00 75.19 177 THR A O 1
ATOM 1430 N N . ALA A 1 178 ? 25.318 -29.577 -12.405 1.00 73.38 178 ALA A N 1
ATOM 1431 C CA . ALA A 1 178 ? 26.268 -29.042 -11.430 1.00 73.38 178 ALA A CA 1
ATOM 1432 C C . ALA A 1 178 ? 26.776 -27.634 -11.780 1.00 73.38 178 ALA A C 1
ATOM 1434 O O . ALA A 1 178 ? 27.003 -26.817 -10.888 1.00 73.38 178 ALA A O 1
ATOM 1435 N N . LEU A 1 179 ? 26.917 -27.314 -13.071 1.00 66.12 179 LEU A N 1
ATOM 1436 C CA . LEU A 1 179 ? 27.153 -25.941 -13.509 1.00 66.12 179 LEU A CA 1
ATOM 1437 C C . LEU A 1 179 ? 25.875 -25.084 -13.395 1.00 66.12 179 LEU A C 1
ATOM 1439 O O . LEU A 1 179 ? 25.975 -23.868 -13.300 1.00 66.12 179 LEU A O 1
ATOM 1443 N N . GLY A 1 180 ? 24.669 -25.647 -13.394 1.00 61.81 180 GLY A N 1
ATOM 1444 C CA . GLY A 1 180 ? 23.437 -24.859 -13.534 1.00 61.81 180 GLY A CA 1
ATOM 1445 C C . GLY A 1 180 ? 23.174 -24.422 -14.984 1.00 61.81 180 GLY A C 1
ATOM 1446 O O . GLY A 1 180 ? 22.646 -23.343 -15.221 1.00 61.81 180 GLY A O 1
ATOM 1447 N N . LYS A 1 181 ? 23.584 -25.248 -15.959 1.00 60.72 181 LYS A N 1
ATOM 1448 C CA . LYS A 1 181 ? 23.249 -25.169 -17.397 1.00 60.72 181 LYS A CA 1
ATOM 1449 C C . LYS A 1 181 ? 21.879 -25.778 -17.73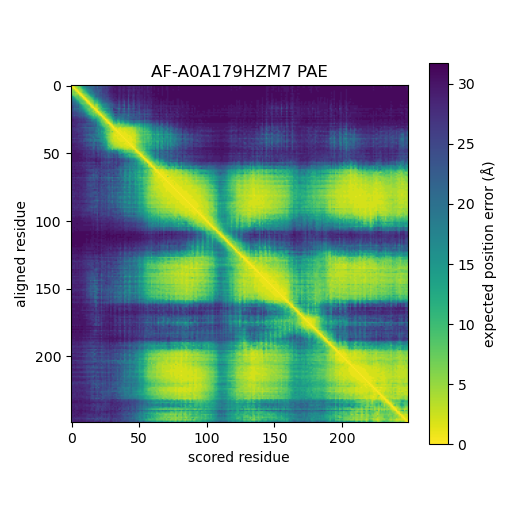5 1.00 60.72 181 LYS A C 1
ATOM 1451 O O . LYS A 1 181 ? 21.487 -25.754 -18.898 1.00 60.72 181 LYS A O 1
ATOM 1456 N N . ALA A 1 182 ? 21.155 -26.356 -16.773 1.00 57.91 182 ALA A N 1
ATOM 1457 C CA . ALA A 1 182 ? 19.768 -26.747 -17.011 1.00 57.91 182 ALA A CA 1
ATOM 1458 C C . ALA A 1 182 ? 18.976 -25.466 -17.307 1.00 57.91 182 ALA A C 1
ATOM 1460 O O . ALA A 1 182 ? 18.859 -24.614 -16.429 1.00 57.91 182 ALA A O 1
ATOM 1461 N N . GLY A 1 183 ? 18.535 -25.299 -18.560 1.00 56.94 183 GLY A N 1
ATOM 1462 C CA . GLY A 1 183 ? 17.849 -24.095 -19.023 1.00 56.94 183 GLY A CA 1
ATOM 1463 C C . GLY A 1 183 ? 16.770 -23.693 -18.028 1.00 56.94 183 GLY A C 1
ATOM 1464 O O . GLY A 1 183 ? 15.955 -24.529 -17.634 1.00 56.94 183 GLY A O 1
ATOM 1465 N N . THR A 1 184 ? 16.813 -22.442 -17.577 1.00 52.88 184 THR A N 1
ATOM 1466 C CA . THR A 1 184 ? 15.832 -21.911 -16.639 1.00 52.88 184 THR A CA 1
ATOM 1467 C C . THR A 1 184 ? 14.482 -21.940 -17.345 1.00 52.88 184 THR A C 1
ATOM 1469 O O . THR A 1 184 ? 14.181 -21.131 -18.222 1.00 52.88 184 THR A O 1
ATOM 1472 N N . VAL A 1 185 ? 13.682 -22.962 -17.037 1.00 47.06 185 VAL A N 1
ATOM 1473 C CA . VAL A 1 185 ? 12.300 -23.048 -17.491 1.00 47.06 185 VAL A CA 1
ATOM 1474 C C . VAL A 1 185 ? 11.581 -21.917 -16.780 1.00 47.06 185 VAL A C 1
ATOM 1476 O O . VAL A 1 185 ? 11.253 -22.002 -15.599 1.00 47.06 185 VAL A O 1
ATOM 1479 N N . TYR A 1 186 ? 11.416 -20.820 -17.504 1.00 47.16 186 TYR A N 1
ATOM 1480 C CA . TYR A 1 186 ? 10.665 -19.655 -17.085 1.00 47.16 186 TYR A CA 1
ATOM 1481 C C . TYR A 1 186 ? 9.177 -20.032 -17.069 1.00 47.16 186 TYR A C 1
ATOM 1483 O O . TYR A 1 186 ? 8.429 -19.714 -17.988 1.00 47.16 186 TYR A O 1
ATOM 1491 N N . THR A 1 187 ? 8.750 -20.796 -16.059 1.00 48.09 187 THR A N 1
ATOM 1492 C CA . THR A 1 187 ? 7.332 -20.998 -15.746 1.00 48.09 187 THR A CA 1
ATOM 1493 C C . THR A 1 187 ? 6.806 -19.706 -15.145 1.00 48.09 187 THR A C 1
ATOM 1495 O O . THR A 1 187 ? 6.842 -19.491 -13.933 1.00 48.09 187 THR A O 1
ATOM 1498 N N . THR A 1 188 ? 6.378 -18.818 -16.035 1.00 49.50 188 THR A N 1
ATOM 1499 C CA . THR A 1 188 ? 5.556 -17.648 -15.752 1.00 49.50 188 THR A CA 1
ATOM 1500 C C . THR A 1 188 ? 4.287 -18.082 -15.040 1.00 49.50 188 THR A C 1
ATOM 1502 O O . THR A 1 188 ? 3.442 -18.748 -15.632 1.00 49.50 188 THR A O 1
ATOM 1505 N N . ALA A 1 189 ? 4.120 -17.684 -13.783 1.00 53.44 189 ALA A N 1
ATOM 1506 C CA . ALA A 1 189 ? 2.778 -17.499 -13.256 1.00 53.44 189 ALA A CA 1
ATOM 1507 C C . ALA A 1 189 ? 2.168 -16.324 -14.040 1.00 53.44 189 ALA A C 1
ATOM 1509 O O . ALA A 1 189 ? 2.461 -15.169 -13.735 1.00 53.44 189 ALA A O 1
ATOM 1510 N N . GLU A 1 190 ? 1.421 -16.628 -15.106 1.00 58.44 190 GLU A N 1
ATOM 1511 C CA . GLU A 1 190 ? 0.741 -15.651 -15.977 1.00 58.44 190 GLU A CA 1
ATOM 1512 C C . GLU A 1 190 ? -0.140 -14.687 -15.161 1.00 58.44 190 GLU A C 1
ATOM 1514 O O . GLU A 1 190 ? -0.273 -13.518 -15.509 1.00 58.44 190 GLU A O 1
ATOM 1519 N N . ASP A 1 191 ? -0.630 -15.147 -14.009 1.00 62.31 191 ASP A N 1
ATOM 1520 C CA . ASP A 1 191 ? -1.441 -14.376 -13.067 1.00 62.31 191 ASP A CA 1
ATOM 1521 C C . ASP A 1 191 ? -0.732 -13.133 -12.494 1.00 62.31 191 ASP A C 1
ATOM 1523 O O . ASP A 1 191 ? -1.399 -12.154 -12.164 1.00 62.31 191 ASP A O 1
ATOM 1527 N N . LEU A 1 192 ? 0.604 -13.140 -12.356 1.00 66.75 192 LEU A N 1
ATOM 1528 C CA . LEU A 1 192 ? 1.344 -11.998 -11.788 1.00 66.75 192 LEU A CA 1
ATOM 1529 C C . LEU A 1 192 ? 1.378 -10.790 -12.724 1.00 66.75 192 LEU A C 1
ATOM 1531 O O . LEU A 1 192 ? 1.392 -9.652 -12.254 1.00 66.75 192 LEU A O 1
ATOM 1535 N N . ASP A 1 193 ? 1.413 -11.051 -14.029 1.00 68.75 193 ASP A N 1
ATOM 1536 C CA . ASP A 1 193 ? 1.539 -10.025 -15.064 1.00 68.75 193 ASP A CA 1
ATOM 1537 C C . ASP A 1 193 ? 0.165 -9.443 -15.463 1.00 68.75 193 ASP A C 1
ATOM 1539 O O . ASP A 1 193 ? 0.097 -8.489 -16.235 1.00 68.75 193 ASP A O 1
ATOM 1543 N N . GLU A 1 194 ? -0.935 -9.992 -14.932 1.00 81.56 194 GLU A N 1
ATOM 1544 C CA . GLU A 1 194 ? -2.285 -9.484 -15.166 1.00 81.56 194 GLU A CA 1
ATOM 1545 C C . GLU A 1 194 ? -2.537 -8.207 -14.341 1.00 81.56 194 GLU A C 1
ATOM 1547 O O . GLU A 1 194 ? -2.413 -8.180 -13.108 1.00 81.56 194 GLU A O 1
ATOM 1552 N N . GLU A 1 195 ? -2.884 -7.119 -15.030 1.00 76.06 195 GLU A N 1
ATOM 1553 C CA . GLU A 1 195 ? -3.302 -5.863 -14.402 1.00 76.06 195 GLU A CA 1
ATOM 1554 C C . GLU A 1 195 ? -4.610 -6.090 -13.627 1.00 76.06 195 GLU A C 1
ATOM 1556 O O . GLU A 1 195 ? -5.549 -6.711 -14.129 1.00 76.06 195 GLU A O 1
ATOM 1561 N N . ASP A 1 196 ? -4.665 -5.617 -12.380 1.00 86.62 196 ASP A N 1
ATOM 1562 C CA . ASP A 1 196 ? -5.795 -5.845 -11.479 1.00 86.62 196 ASP A CA 1
ATOM 1563 C C . ASP A 1 196 ? -6.481 -4.518 -11.143 1.00 86.62 196 ASP A C 1
ATOM 1565 O O . ASP A 1 196 ? -6.148 -3.894 -10.131 1.00 86.62 196 ASP A O 1
ATOM 1569 N N . PRO A 1 197 ? -7.443 -4.075 -11.969 1.00 89.00 197 PRO A N 1
ATOM 1570 C CA . PRO A 1 197 ? -8.032 -2.747 -11.830 1.00 89.00 197 PRO A CA 1
ATOM 1571 C C . PRO A 1 197 ? -8.752 -2.563 -10.489 1.00 89.00 197 PRO A C 1
ATOM 1573 O O . PRO A 1 197 ? -8.787 -1.456 -9.964 1.00 89.00 197 PRO A O 1
ATOM 1576 N N . GLU A 1 198 ? -9.284 -3.636 -9.893 1.00 89.12 198 GLU A N 1
ATOM 1577 C CA . GLU A 1 198 ? -9.945 -3.577 -8.582 1.00 89.12 198 GLU A CA 1
ATOM 1578 C C . GLU A 1 198 ? -8.965 -3.214 -7.457 1.00 89.12 198 GL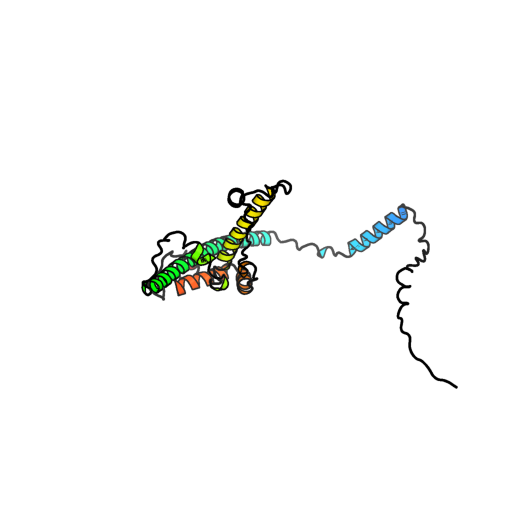U A C 1
ATOM 1580 O O . GLU A 1 198 ? -9.311 -2.467 -6.537 1.00 89.12 198 GLU A O 1
ATOM 1585 N N . GLN A 1 199 ? -7.731 -3.722 -7.533 1.00 87.50 199 GLN A N 1
ATOM 1586 C CA . GLN A 1 199 ? -6.671 -3.377 -6.591 1.00 87.50 199 GLN A CA 1
ATOM 1587 C C . GLN A 1 199 ? -6.167 -1.955 -6.833 1.00 87.50 199 GLN A C 1
ATOM 1589 O O . GLN A 1 199 ? -5.967 -1.227 -5.865 1.00 87.50 199 GLN A O 1
ATOM 1594 N N . ASP A 1 200 ? -6.038 -1.528 -8.089 1.00 88.31 200 ASP A N 1
ATOM 1595 C CA . ASP A 1 200 ? -5.620 -0.161 -8.418 1.00 88.31 200 ASP A CA 1
ATOM 1596 C C . ASP A 1 200 ? -6.648 0.878 -7.946 1.00 88.31 200 ASP A C 1
ATOM 1598 O O . ASP A 1 200 ? -6.291 1.901 -7.359 1.00 88.31 200 ASP A O 1
ATOM 1602 N N . GLU A 1 201 ? -7.942 0.603 -8.133 1.00 92.56 201 GLU A N 1
ATOM 1603 C CA . GLU A 1 201 ? -9.030 1.418 -7.585 1.00 92.56 201 GLU A CA 1
ATOM 1604 C C . GLU A 1 201 ? -8.986 1.464 -6.055 1.00 92.56 201 GLU A C 1
ATOM 1606 O O . GLU A 1 201 ? -9.252 2.510 -5.455 1.00 92.56 201 GLU A O 1
ATOM 1611 N N . PHE A 1 202 ? -8.627 0.351 -5.409 1.00 91.31 202 PHE A N 1
ATOM 1612 C CA . PHE A 1 202 ? -8.460 0.307 -3.962 1.00 91.31 202 PHE A CA 1
ATOM 1613 C C . PHE A 1 202 ? -7.246 1.122 -3.497 1.00 91.31 202 PHE A C 1
ATOM 1615 O O . PHE A 1 202 ? -7.342 1.879 -2.530 1.00 91.31 202 PHE A O 1
ATOM 1622 N N . ASP A 1 203 ? -6.119 1.019 -4.196 1.00 88.88 203 ASP A N 1
ATOM 1623 C CA . ASP A 1 203 ? -4.885 1.729 -3.866 1.00 88.88 203 ASP A CA 1
ATOM 1624 C C . ASP A 1 203 ? -4.931 3.224 -4.212 1.00 88.88 203 ASP A C 1
ATOM 1626 O O . ASP A 1 203 ? -4.159 4.012 -3.658 1.00 88.88 203 ASP A O 1
ATOM 1630 N N . ALA A 1 204 ? -5.877 3.641 -5.055 1.00 93.06 204 ALA A N 1
ATOM 1631 C CA . ALA A 1 204 ? -6.175 5.043 -5.325 1.00 93.06 204 ALA A CA 1
ATOM 1632 C C . ALA A 1 204 ? -6.967 5.740 -4.198 1.00 93.06 204 ALA A C 1
ATOM 1634 O O . ALA A 1 204 ? -6.999 6.971 -4.152 1.00 93.06 204 ALA A O 1
ATOM 1635 N N . LEU A 1 205 ? -7.607 4.990 -3.291 1.00 93.06 205 LEU A N 1
ATOM 1636 C CA . LEU A 1 205 ? -8.347 5.554 -2.152 1.00 93.06 205 LEU A CA 1
ATOM 1637 C C . LEU A 1 205 ? -7.401 6.177 -1.122 1.00 93.06 205 LEU A C 1
ATOM 1639 O O . LEU A 1 205 ? -6.216 5.855 -1.065 1.00 93.06 205 LEU A O 1
ATOM 1643 N N . ASP A 1 206 ? -7.919 7.022 -0.235 1.00 93.25 206 ASP A N 1
ATOM 1644 C CA . ASP A 1 206 ? -7.107 7.552 0.862 1.00 93.25 206 ASP A CA 1
ATOM 1645 C C . ASP A 1 206 ? -6.648 6.436 1.822 1.00 93.25 206 ASP A C 1
ATOM 1647 O O . ASP A 1 206 ? -7.338 5.431 2.027 1.00 93.25 206 ASP A O 1
ATOM 1651 N N . VAL A 1 207 ? -5.473 6.604 2.431 1.00 93.56 207 VAL A N 1
ATOM 1652 C CA . VAL A 1 207 ? -4.885 5.615 3.352 1.00 93.56 207 VAL A CA 1
ATOM 1653 C C . VAL A 1 207 ? -5.809 5.378 4.547 1.00 93.56 207 VAL A C 1
ATOM 1655 O O . VAL A 1 207 ? -5.971 4.243 5.004 1.00 93.56 207 VAL A O 1
ATOM 1658 N N . ARG A 1 208 ? -6.477 6.437 5.021 1.00 91.62 208 ARG A N 1
ATOM 1659 C CA . ARG A 1 208 ? -7.453 6.359 6.111 1.00 91.62 208 ARG A CA 1
ATOM 1660 C C . ARG A 1 208 ? -8.627 5.447 5.760 1.00 91.62 208 ARG A C 1
ATOM 1662 O O . ARG A 1 208 ? -8.974 4.568 6.546 1.00 91.62 208 ARG A O 1
ATOM 1669 N N . GLU A 1 209 ? -9.202 5.604 4.570 1.00 92.94 209 GLU A N 1
ATOM 1670 C CA . GLU A 1 209 ? -10.332 4.783 4.121 1.00 92.94 209 GLU A CA 1
ATOM 1671 C C . GLU A 1 209 ? -9.933 3.317 3.934 1.00 92.94 209 GLU A C 1
ATOM 1673 O O . GLU A 1 209 ? -10.689 2.408 4.295 1.00 92.94 209 GLU A O 1
ATOM 1678 N N . ARG A 1 210 ? -8.725 3.074 3.407 1.00 93.06 210 ARG A N 1
ATOM 1679 C CA . ARG A 1 210 ? -8.159 1.725 3.285 1.00 93.06 210 ARG A CA 1
ATOM 1680 C C . ARG A 1 210 ? -8.012 1.057 4.653 1.00 93.06 210 ARG A C 1
ATOM 1682 O O . ARG A 1 210 ? -8.435 -0.090 4.818 1.00 93.06 210 ARG A O 1
ATOM 1689 N N . LEU A 1 211 ? -7.493 1.782 5.647 1.00 92.81 211 LEU A N 1
ATOM 1690 C CA . LEU A 1 211 ? -7.381 1.306 7.027 1.00 92.81 211 LEU A CA 1
ATOM 1691 C C . LEU A 1 211 ? -8.752 0.983 7.631 1.00 92.81 211 LEU A C 1
ATOM 1693 O O . LEU A 1 211 ? -8.931 -0.100 8.182 1.00 92.81 211 LEU A O 1
ATOM 1697 N N . GLU A 1 212 ? -9.744 1.862 7.489 1.00 92.38 212 GLU A N 1
ATOM 1698 C CA . GLU A 1 212 ? -11.091 1.625 8.023 1.00 92.38 212 GLU A CA 1
ATOM 1699 C C . GLU A 1 212 ? -11.763 0.381 7.430 1.00 92.38 212 GLU A C 1
ATOM 1701 O O . GLU A 1 212 ? -12.379 -0.397 8.164 1.00 92.38 212 GLU A O 1
ATOM 1706 N N . ARG A 1 213 ? -11.644 0.165 6.112 1.00 93.44 213 ARG A N 1
ATOM 1707 C CA . ARG A 1 213 ? -12.172 -1.042 5.451 1.00 93.44 213 ARG A CA 1
ATOM 1708 C C . ARG A 1 213 ? -11.522 -2.307 6.007 1.00 93.44 213 ARG A C 1
ATOM 1710 O O . ARG A 1 213 ? -12.214 -3.290 6.267 1.00 93.44 213 ARG A O 1
ATOM 1717 N N . LEU A 1 214 ? -10.216 -2.261 6.251 1.00 92.94 214 LEU A N 1
ATOM 1718 C CA . LEU A 1 214 ? -9.468 -3.387 6.794 1.00 92.94 214 LEU A CA 1
ATOM 1719 C C . LEU A 1 214 ? -9.821 -3.670 8.263 1.00 92.94 214 LEU A C 1
ATOM 1721 O O . LEU A 1 214 ? -10.005 -4.822 8.652 1.00 92.94 214 LEU A O 1
ATOM 1725 N N . LEU A 1 215 ? -10.003 -2.627 9.075 1.00 91.62 215 LEU A N 1
ATOM 1726 C CA . LEU A 1 215 ? -10.447 -2.764 10.464 1.00 91.62 215 LEU A CA 1
ATOM 1727 C C . LEU A 1 215 ? -11.868 -3.333 10.573 1.00 91.62 215 LEU A C 1
ATOM 1729 O O . LEU A 1 215 ? -12.124 -4.162 11.447 1.00 91.62 215 LEU A O 1
ATOM 1733 N N . LYS A 1 216 ? -12.784 -2.932 9.681 1.00 91.88 216 LYS A N 1
ATOM 1734 C CA . LYS A 1 216 ? -14.134 -3.517 9.600 1.00 91.88 216 LYS A CA 1
ATOM 1735 C C . LYS A 1 216 ? -14.066 -5.008 9.284 1.00 91.88 216 LYS A C 1
ATOM 1737 O O . LYS A 1 216 ? -14.669 -5.809 9.993 1.00 91.88 216 LYS A O 1
ATOM 1742 N N . HIS A 1 217 ? -13.247 -5.384 8.307 1.00 92.31 217 HIS A N 1
ATOM 1743 C CA . HIS A 1 217 ? -13.026 -6.781 7.950 1.00 92.31 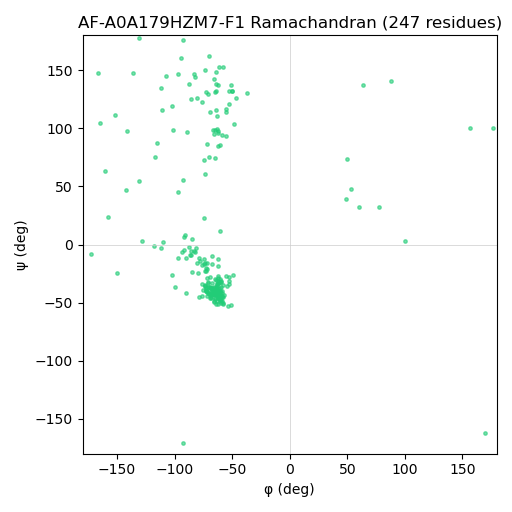217 HIS A CA 1
ATOM 1744 C C . HIS A 1 217 ? -12.477 -7.617 9.122 1.00 92.31 217 HIS A C 1
ATOM 1746 O O . HIS A 1 217 ? -13.002 -8.693 9.405 1.00 92.31 217 HIS A O 1
ATOM 1752 N N . LEU A 1 218 ? -11.495 -7.099 9.873 1.00 91.19 218 LEU A N 1
ATOM 1753 C CA . LEU A 1 218 ? -10.965 -7.772 11.069 1.00 91.19 218 LEU A CA 1
ATOM 1754 C C . LEU A 1 218 ? -12.032 -8.005 12.153 1.00 91.19 218 LEU A C 1
ATOM 1756 O O . LEU A 1 218 ? -11.976 -9.005 12.868 1.00 91.19 218 LEU A O 1
ATOM 1760 N N . ARG A 1 219 ? -13.027 -7.123 12.276 1.00 89.75 219 ARG A N 1
ATOM 1761 C CA . ARG A 1 219 ? -14.130 -7.306 13.233 1.00 89.75 219 ARG A CA 1
ATOM 1762 C C . ARG A 1 219 ? -15.173 -8.288 12.750 1.00 89.75 219 ARG A C 1
ATOM 1764 O O . ARG A 1 219 ? -15.594 -9.146 13.515 1.00 89.75 219 ARG A O 1
ATOM 1771 N N . GLU A 1 220 ? -15.581 -8.170 11.496 1.00 89.56 220 GLU A N 1
ATOM 1772 C CA . GLU A 1 220 ? -16.628 -9.019 10.932 1.00 89.56 220 GLU A CA 1
ATOM 1773 C C . GLU A 1 220 ? -16.168 -10.474 10.815 1.00 89.56 220 GLU A C 1
ATOM 1775 O O . GLU A 1 220 ? -16.917 -11.389 11.157 1.00 89.56 220 GLU A O 1
ATOM 1780 N N . GLN A 1 221 ? -14.930 -10.696 10.367 1.00 89.94 221 GLN A N 1
ATOM 1781 C CA . GLN A 1 221 ? -14.425 -12.041 10.102 1.00 89.94 221 GLN A CA 1
ATOM 1782 C C . GLN A 1 221 ? -13.745 -12.677 11.311 1.00 89.94 221 GLN A C 1
ATOM 1784 O O . GLN A 1 221 ? -13.984 -13.850 11.594 1.00 89.94 221 GLN A O 1
ATOM 1789 N N . HIS A 1 222 ? -12.938 -11.898 12.037 1.00 88.00 222 HIS A N 1
ATOM 1790 C CA . HIS A 1 222 ? -12.085 -12.407 13.118 1.00 88.00 222 HIS A CA 1
ATOM 1791 C C . HIS A 1 222 ? -12.506 -11.937 14.509 1.00 88.00 222 HIS A C 1
ATOM 1793 O O . HIS A 1 222 ? -11.887 -12.343 15.491 1.00 88.00 222 HIS A O 1
ATOM 1799 N N . ARG A 1 223 ? -13.535 -11.078 14.615 1.00 90.81 223 ARG A N 1
ATOM 1800 C CA . ARG A 1 223 ? -13.961 -10.443 15.880 1.00 90.81 223 ARG A CA 1
ATOM 1801 C C . ARG A 1 223 ? -12.773 -9.837 16.624 1.00 90.81 223 ARG A C 1
ATOM 1803 O O . ARG A 1 223 ? -12.638 -9.952 17.839 1.00 90.81 223 ARG A O 1
ATOM 1810 N N . TYR A 1 224 ? -11.860 -9.228 15.875 1.00 91.25 224 TYR A N 1
ATOM 1811 C CA . TYR A 1 224 ? -10.596 -8.737 16.399 1.00 91.25 224 TYR A CA 1
ATOM 1812 C C . TYR A 1 224 ? -10.551 -7.213 16.379 1.00 91.25 224 TYR A C 1
ATOM 1814 O O . TYR A 1 224 ? -10.888 -6.573 15.380 1.00 91.25 224 TYR A O 1
ATOM 1822 N N . CYS A 1 225 ? -10.091 -6.615 17.479 1.00 91.75 225 CYS A N 1
ATOM 1823 C CA . CYS A 1 225 ? -9.808 -5.185 17.526 1.00 91.75 225 CYS A CA 1
ATOM 1824 C C . CYS A 1 225 ? -8.302 -4.932 17.418 1.00 91.75 225 CYS A C 1
ATOM 1826 O O . CYS A 1 225 ? -7.530 -5.327 18.291 1.00 91.75 225 CYS A O 1
ATOM 1828 N N . PHE A 1 226 ? -7.896 -4.203 16.376 1.00 91.31 226 PHE A N 1
ATOM 1829 C CA . PHE A 1 226 ? -6.507 -3.803 16.145 1.00 91.31 226 PHE A CA 1
ATOM 1830 C C . PHE A 1 226 ? -5.924 -2.9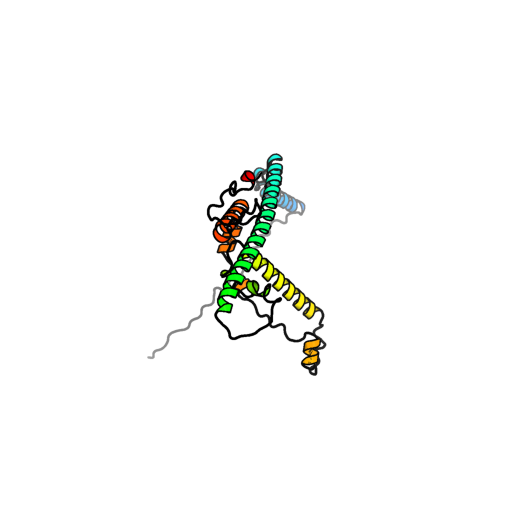44 17.273 1.00 91.31 226 PHE A C 1
ATOM 1832 O O . PHE A 1 226 ? -4.786 -3.165 17.685 1.00 91.31 226 PHE A O 1
ATOM 1839 N N . TRP A 1 227 ? -6.720 -2.019 17.811 1.00 91.50 227 TRP A N 1
ATOM 1840 C CA . TRP A 1 227 ? -6.284 -1.082 18.847 1.00 91.50 227 TRP A CA 1
ATOM 1841 C C . TRP A 1 227 ? -6.195 -1.741 20.227 1.00 91.50 227 TRP A C 1
ATOM 1843 O O . TRP A 1 227 ? -5.181 -1.604 20.909 1.00 91.50 227 TRP A O 1
ATOM 1853 N N . CYS A 1 228 ? -7.197 -2.546 20.606 1.00 89.50 228 CYS A N 1
ATOM 1854 C CA . CYS A 1 228 ? -7.166 -3.326 21.852 1.00 89.50 228 CYS A CA 1
ATOM 1855 C C . CYS A 1 228 ? -6.201 -4.522 21.786 1.00 89.50 228 CYS A C 1
ATOM 1857 O O . CYS A 1 228 ? -5.780 -5.026 22.824 1.00 89.50 228 CYS A O 1
ATOM 1859 N N . LYS A 1 229 ? -5.850 -4.970 20.574 1.00 90.00 229 LYS A N 1
ATOM 1860 C CA . LYS A 1 229 ? -4.992 -6.129 20.279 1.00 90.00 229 LYS A CA 1
ATOM 1861 C C . LYS A 1 229 ? -5.525 -7.463 20.805 1.00 90.00 229 LYS A C 1
ATOM 1863 O O . LYS A 1 229 ? -4.747 -8.332 21.195 1.00 90.00 229 LYS A O 1
ATOM 1868 N N . MET A 1 230 ? -6.846 -7.623 20.842 1.00 87.62 230 MET A N 1
ATOM 1869 C CA . MET A 1 230 ? -7.494 -8.838 21.338 1.00 87.62 230 MET A CA 1
ATOM 1870 C C . MET A 1 230 ? -8.642 -9.269 20.426 1.00 87.62 230 MET A C 1
ATO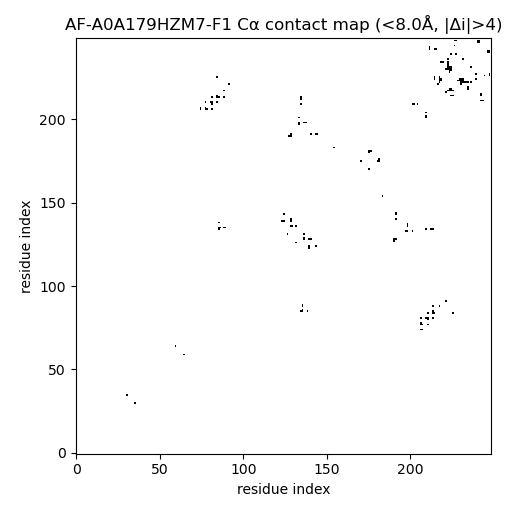M 1872 O O . MET A 1 230 ? -9.314 -8.432 19.813 1.00 87.62 230 MET A O 1
ATOM 1876 N N . ALA A 1 231 ? -8.845 -10.585 20.356 1.00 89.81 231 ALA A N 1
ATOM 1877 C CA . ALA A 1 231 ? -10.016 -11.202 19.749 1.00 89.81 231 ALA A CA 1
ATOM 1878 C C . ALA A 1 231 ? -11.127 -11.321 20.795 1.00 89.81 231 ALA A C 1
ATOM 1880 O O . ALA A 1 231 ? -10.867 -11.683 21.946 1.00 89.81 231 ALA A O 1
ATOM 1881 N N . TYR A 1 232 ? -12.353 -11.029 20.388 1.00 88.69 232 TYR A N 1
ATOM 1882 C CA . TYR A 1 232 ? -13.530 -11.100 21.234 1.00 88.69 232 TYR A CA 1
ATOM 1883 C C . TYR A 1 232 ? -14.383 -12.304 20.830 1.00 88.69 232 TYR A C 1
ATOM 1885 O O . TYR A 1 232 ? -14.467 -12.654 19.650 1.00 88.69 232 TYR A O 1
ATOM 1893 N N . PRO A 1 233 ? -15.039 -12.954 21.801 1.00 85.50 233 PRO A N 1
ATOM 1894 C CA . PRO A 1 233 ? -15.910 -14.086 21.516 1.00 85.50 233 PRO A CA 1
ATOM 1895 C C . PRO A 1 233 ? -17.206 -13.653 20.817 1.00 85.50 233 PRO A C 1
ATOM 1897 O O . PRO A 1 233 ? -17.714 -14.393 19.972 1.00 85.50 233 PRO A O 1
ATOM 1900 N N . ASP A 1 234 ? -17.712 -12.457 21.120 1.00 84.19 234 ASP A N 1
ATOM 1901 C CA . ASP A 1 234 ? -19.024 -11.982 20.679 1.00 84.19 234 ASP A CA 1
ATOM 1902 C C . ASP A 1 234 ? -18.944 -11.108 19.424 1.00 84.19 234 ASP A C 1
ATOM 1904 O O . ASP A 1 234 ? -17.990 -10.360 19.218 1.00 84.19 234 ASP A O 1
ATOM 1908 N N . ALA A 1 235 ? -19.973 -11.192 18.575 1.00 78.94 235 ALA A N 1
ATOM 1909 C CA . ALA A 1 235 ? -20.042 -10.437 17.320 1.00 78.94 235 ALA A CA 1
ATOM 1910 C C . ALA A 1 235 ? -20.238 -8.926 17.536 1.00 78.94 235 ALA A C 1
ATOM 1912 O O . ALA A 1 235 ? -19.806 -8.127 16.711 1.00 78.94 235 ALA A O 1
ATOM 1913 N N . GLU A 1 236 ? -20.864 -8.539 18.650 1.00 73.94 236 GLU A N 1
ATOM 1914 C CA . GLU A 1 236 ? -21.104 -7.137 19.014 1.00 73.94 236 GLU A CA 1
ATOM 1915 C C . GLU A 1 236 ? -19.886 -6.487 19.691 1.00 73.94 236 GLU A C 1
ATOM 1917 O O . GLU A 1 236 ? -19.873 -5.273 19.870 1.00 73.94 236 GLU A O 1
ATOM 1922 N N . MET A 1 237 ? -18.826 -7.263 19.982 1.00 68.38 237 MET A N 1
ATOM 1923 C CA . MET A 1 237 ? -17.565 -6.764 20.551 1.00 68.38 237 MET A CA 1
ATOM 1924 C C . MET A 1 237 ? -17.790 -5.936 21.831 1.00 68.38 237 MET A C 1
ATOM 1926 O O . MET A 1 237 ? -17.254 -4.831 21.971 1.00 68.38 237 MET A O 1
ATOM 1930 N N . ASP A 1 238 ? -18.592 -6.467 22.760 1.00 74.44 238 ASP A N 1
ATOM 1931 C CA . ASP A 1 238 ? -18.975 -5.777 23.994 1.00 74.44 238 ASP A CA 1
ATOM 1932 C C . ASP A 1 238 ? -17.737 -5.323 24.789 1.00 74.44 238 ASP A C 1
ATOM 1934 O O . ASP A 1 238 ? -16.910 -6.123 25.237 1.00 74.44 238 ASP A O 1
ATOM 1938 N N . GLY A 1 239 ? -17.598 -4.003 24.950 1.00 79.19 239 GLY A N 1
ATOM 1939 C CA . GLY A 1 239 ? -16.473 -3.366 25.643 1.00 79.19 239 GLY A CA 1
ATOM 1940 C C . GLY A 1 239 ? -15.378 -2.783 24.741 1.00 79.19 239 GLY A C 1
ATOM 1941 O O . GLY A 1 239 ? -14.393 -2.267 25.268 1.00 79.19 239 GLY A O 1
ATOM 1942 N N . CYS A 1 240 ? -15.520 -2.825 23.412 1.00 85.12 240 CYS A N 1
ATOM 1943 C CA . CYS A 1 240 ? -14.629 -2.107 22.496 1.00 85.12 240 CYS A CA 1
ATOM 1944 C C . CYS A 1 240 ? -15.101 -0.644 22.283 1.00 85.12 240 CYS A C 1
ATOM 1946 O O . CYS A 1 240 ? -16.250 -0.449 21.888 1.00 85.12 240 CYS A O 1
ATOM 1948 N N . PRO A 1 241 ? -14.250 0.381 22.515 1.00 81.50 241 PRO A N 1
ATOM 1949 C CA . PRO A 1 241 ? -14.636 1.800 22.453 1.00 81.50 241 PRO A CA 1
ATOM 1950 C C . PRO A 1 241 ? -15.168 2.309 21.106 1.00 81.50 241 PRO A C 1
ATOM 1952 O O . PRO A 1 241 ? -16.007 3.204 21.081 1.00 81.50 241 PRO A O 1
ATOM 1955 N N . GLY A 1 242 ? -14.691 1.764 19.988 1.00 80.31 242 GLY A N 1
ATOM 1956 C CA . GLY A 1 242 ? -15.045 2.261 18.656 1.00 80.31 242 GLY A CA 1
ATOM 1957 C C . GLY A 1 242 ? -14.174 1.633 17.580 1.00 80.31 242 GLY A C 1
ATOM 1958 O O . GLY A 1 242 ? -13.617 0.585 17.856 1.00 80.31 242 GLY A O 1
ATOM 1959 N N . LEU A 1 243 ? -14.079 2.179 16.366 1.00 77.00 243 LEU A N 1
ATOM 1960 C CA . LEU A 1 243 ? -13.287 1.663 15.227 1.00 77.00 243 LEU A CA 1
ATOM 1961 C C . LEU A 1 243 ? -11.963 2.414 15.011 1.00 77.00 243 LEU A C 1
ATOM 1963 O O . LEU A 1 243 ? -11.015 1.852 14.459 1.00 77.00 243 LEU A O 1
ATOM 1967 N N . THR A 1 244 ? -11.906 3.673 15.424 1.00 83.44 244 THR A N 1
ATOM 1968 C CA . THR A 1 244 ? -10.822 4.607 15.102 1.00 83.44 244 THR A CA 1
ATOM 1969 C C . THR A 1 244 ? -9.750 4.645 16.190 1.00 83.44 244 THR A C 1
ATOM 1971 O O . THR A 1 244 ? -9.993 4.236 17.324 1.00 83.44 244 THR A O 1
ATOM 1974 N N . GLU A 1 245 ? -8.553 5.130 15.845 1.00 83.75 245 GLU A N 1
ATOM 1975 C CA . GLU A 1 245 ? -7.461 5.333 16.813 1.00 83.75 245 GLU A CA 1
ATOM 1976 C C . GLU A 1 245 ? -7.894 6.264 17.955 1.00 83.75 245 GLU A C 1
ATOM 1978 O O . GLU A 1 245 ? -7.679 5.953 19.120 1.00 83.75 245 GLU A O 1
ATOM 1983 N N . GLU A 1 246 ? -8.588 7.352 17.610 1.00 83.25 246 GLU A N 1
ATOM 1984 C CA . GLU A 1 246 ? -9.016 8.413 18.532 1.00 83.25 246 GLU A CA 1
ATOM 1985 C C . GLU A 1 246 ? -9.978 7.924 19.622 1.00 83.25 246 GLU A C 1
ATOM 1987 O O . GLU A 1 246 ? -10.031 8.493 20.706 1.00 83.25 246 GLU A O 1
ATOM 1992 N N . GLU A 1 247 ? -10.736 6.861 19.356 1.00 84.50 247 GLU A N 1
ATOM 1993 C CA . GLU A 1 247 ? -11.664 6.276 20.330 1.00 84.50 247 GLU A CA 1
ATOM 1994 C C . GLU A 1 24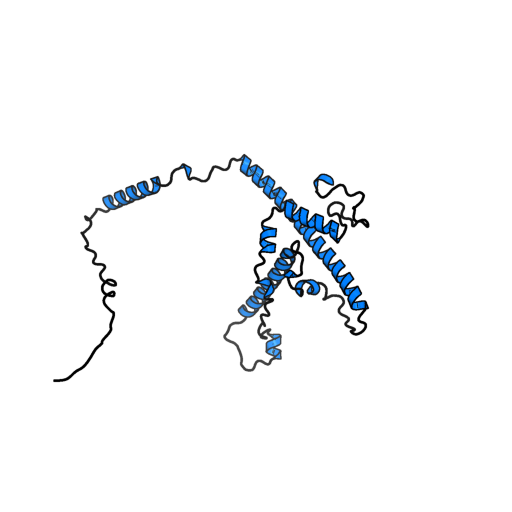7 ? -10.949 5.398 21.373 1.00 84.50 247 GLU A C 1
ATOM 1996 O O . GLU A 1 247 ? -11.568 5.009 22.363 1.00 84.50 247 GLU A O 1
ATOM 2001 N N . HIS A 1 248 ? -9.668 5.072 21.162 1.00 80.81 248 HIS A N 1
ATOM 2002 C CA . HIS A 1 248 ? -8.884 4.171 22.016 1.00 80.81 248 HIS A CA 1
ATOM 2003 C C . HIS A 1 248 ? -7.670 4.829 22.694 1.00 80.81 248 HIS A C 1
ATOM 2005 O O . HIS A 1 248 ? -6.971 4.129 23.434 1.00 80.81 248 HIS A O 1
ATOM 2011 N N . ASP A 1 249 ? -7.416 6.117 22.444 1.00 72.12 249 ASP A N 1
ATOM 2012 C CA . ASP A 1 249 ? -6.459 6.946 23.201 1.00 72.12 249 ASP A CA 1
ATOM 2013 C C . ASP A 1 249 ? -7.006 7.308 24.599 1.00 72.12 249 ASP A C 1
ATOM 2015 O O . ASP A 1 249 ? -6.209 7.288 25.570 1.00 72.12 249 ASP A O 1
#

Solvent-accessible surface area (backbone atoms only — not comparable to full-atom values): 15812 Å² total; per-residue (Å²): 131,88,84,88,82,88,87,85,90,79,94,82,79,79,64,67,74,75,75,62,80,73,73,78,72,72,72,69,74,87,64,51,75,68,54,50,51,50,49,52,53,49,51,51,49,56,60,60,63,71,58,56,83,82,74,52,77,76,80,75,49,76,64,57,55,53,51,48,56,49,49,56,52,52,50,54,51,45,48,53,52,35,53,54,50,32,56,48,50,52,51,54,51,48,54,54,49,49,55,54,48,55,56,57,53,68,76,53,92,80,75,94,72,100,60,95,74,71,52,72,75,45,63,62,76,71,46,63,67,86,80,46,58,72,82,41,30,64,59,53,50,54,52,50,50,52,48,49,51,51,50,52,49,48,54,48,52,59,54,69,74,52,72,95,83,74,81,63,93,80,65,48,74,66,57,31,52,76,71,61,63,60,75,81,78,80,79,70,65,66,72,76,79,53,86,54,66,72,50,53,59,54,69,69,47,56,61,67,60,53,37,52,56,49,51,50,48,34,33,76,76,59,26,30,41,81,87,81,68,46,71,44,95,48,89,84,42,87,89,63,79,65,92,53,72,82,57,74,113

Secondary structure (DSSP, 8-state):
-------------SSTTTT-------------HHHHHHHHHHHHHHHHTSS-GGGS-----HHHHHHHHHHHHHHHHHHHHHHHHHHHHHHHHHHHHHHHHHHHHTT--------TTTHHHHHHHTS-GGGS-HHHHHHHHHHHHHHHHHHHHHHHHHHHTS-TT---TT--HHHHHHHT-S-------GGGSS--HHHHHHHTS-HHHHHHHHHHHHHHHH-EETTTTEE-SSTT-TT---SSGGGT-

InterPro domains:
  IPR025239 Domain of unknown function DUF4187 [PF13821] (198-248)
  IPR025239 Domain of unknown function DUF4187 [SM01173] (196-248)
  IPR039249 G patch domain-containing protein 11 [PTHR21032] (30-249)

Radius of gyration: 35.02 Å; Cα contacts (8 Å, |Δi|>4): 97; chains: 1; bounding box: 54×84×117 Å

Mean predicted aligned error: 16.87 Å

Sequence (249 aa):
MSASNQPGSEAQDDEDDYMNMTFEDAQAPKETSLQRTQRLKKEARARGLGIAPDAKAPKLDPDEYRERVRKEREDARLEQQFFAAQRLAERMDDERSDEVGAKADADDEDSGAEAGSKKREASNSSRPLKSVSILYRGLVRHREEKERDRRMRHDLEQSLSRLPTYEEEDDDPDYKTALGKAGTVYTTAEDLDEEDPEQDEFDALDVRERLERLLKHLREQHRYCFWCKMAYPDAEMDGCPGLTEEEHD

Organism: Cordyceps confragosa (NCBI:txid2714763)